Protein AF-A0A931WTY0-F1 (afdb_monomer)

Mean predicted aligned error: 13.58 Å

Secondary structure (DSSP, 8-state):
--HHHHHHHHHHHHHHHHHHTT-THHHHHHHHHHHHHHHHHHHHHHHHHTT-TT-SSHHHHHHHHHHHHHHHHHHHHHHHHHHHHHHTT----TTHHHHHHHHHHHHHHHHHHHHHHHHHHHS--TTHHHHHHH-HHHHHHHHTHHHHHHHS-HHHHHHHHHH-PPPPPEEEEEEEEEEEE-SS-EEEEEEEEEEE-SSS-EEEEEEEEEEEEEETTEEEEEEEEEEEEEEE-TTEEEEEEEEEEE--HHHHHHHHHHHTT-SEEEEEEEEEEEEEETTEEEEEEEEEEEEEEPP--

Sequence (297 aa):
MNWLDIFIIVVLALLALTGWRAGALRSIALIVGILVGIKLAGLWGGPLGRRLDFITDPNMAQLAAFTIIFLAVLIGASILGSMLRRLLHMTLLGWMDNAAGLVVGVASGVLGITALIVATGSFPIGGLDKAIKGSVLARSLADNVPFVLRLLPEEYRKVLVLIGEVKEPRLKVVGYSLAKSTRSQVVVMAELVIDNSNSMGGTLEMLEYRVYYLEGSTWRSLAPGGSSRIRIAAKGQTVVPLSIEVLEPFLVGDFYRALQGKAMATIKIDGRASFQFGGSKLDVPVMGEEQVSLPIT

Structure (mmCIF, N/CA/C/O backbone):
data_AF-A0A931WTY0-F1
#
_entry.id   AF-A0A931WTY0-F1
#
loop_
_atom_site.group_PDB
_atom_site.id
_atom_site.type_symbol
_atom_site.label_atom_id
_atom_site.label_alt_id
_atom_site.label_comp_id
_atom_site.label_asym_id
_atom_site.label_entity_id
_atom_site.label_seq_id
_atom_site.pdbx_PDB_ins_code
_atom_site.Cartn_x
_atom_site.Cartn_y
_atom_site.Cartn_z
_atom_site.occupancy
_atom_site.B_iso_or_equiv
_atom_site.auth_seq_id
_atom_site.auth_comp_id
_atom_site.auth_asym_id
_atom_site.auth_atom_id
_atom_site.pdbx_PDB_model_num
ATOM 1 N N . MET A 1 1 ? -4.397 -5.413 -22.705 1.00 50.50 1 MET A N 1
ATOM 2 C CA . MET A 1 1 ? -3.052 -4.937 -22.319 1.00 50.50 1 MET A CA 1
ATOM 3 C C . MET A 1 1 ? -2.963 -3.475 -22.690 1.00 50.50 1 MET A C 1
ATOM 5 O O . MET A 1 1 ? -3.302 -3.132 -23.816 1.00 50.50 1 MET A O 1
ATOM 9 N N . ASN A 1 2 ? -2.620 -2.624 -21.729 1.00 60.19 2 ASN A N 1
ATOM 10 C CA . ASN A 1 2 ? -2.478 -1.190 -21.943 1.00 60.19 2 ASN A CA 1
ATOM 11 C C . ASN A 1 2 ? -1.168 -0.905 -22.696 1.00 60.19 2 ASN A C 1
ATOM 13 O O . ASN A 1 2 ? -0.225 -1.692 -22.622 1.00 60.19 2 ASN A O 1
ATOM 17 N N . TRP A 1 3 ? -1.072 0.228 -23.387 1.00 56.44 3 TRP A N 1
ATOM 18 C CA . TRP A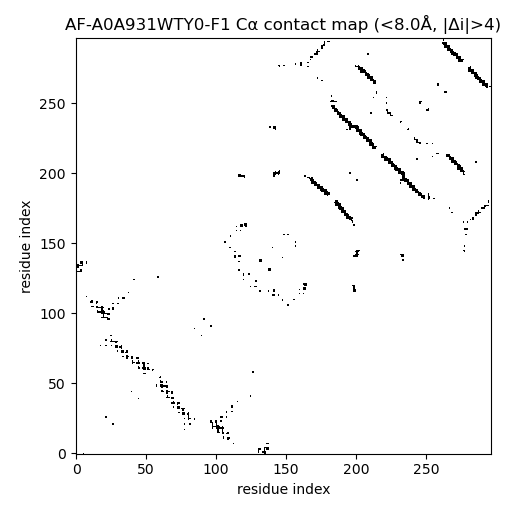 1 3 ? 0.142 0.624 -24.113 1.00 56.44 3 TRP A CA 1
ATOM 19 C C . TRP A 1 3 ? 1.373 0.704 -23.191 1.00 56.44 3 TRP A C 1
ATOM 21 O O . TRP A 1 3 ? 2.490 0.395 -23.606 1.00 56.44 3 TRP A O 1
ATOM 31 N N . LEU A 1 4 ? 1.157 1.035 -21.912 1.00 54.97 4 LEU A N 1
ATOM 32 C CA . LEU A 1 4 ? 2.191 1.054 -20.879 1.00 54.97 4 LEU A CA 1
ATOM 33 C C . LEU A 1 4 ? 2.723 -0.352 -20.555 1.00 54.97 4 LEU A C 1
ATOM 35 O O . LEU A 1 4 ? 3.905 -0.489 -20.256 1.00 54.97 4 LEU A O 1
ATOM 39 N N . ASP A 1 5 ? 1.901 -1.401 -20.681 1.00 55.91 5 ASP A N 1
ATOM 40 C CA . ASP A 1 5 ? 2.356 -2.784 -20.492 1.00 55.91 5 ASP A CA 1
ATOM 41 C C . ASP A 1 5 ? 3.365 -3.169 -21.590 1.00 55.91 5 ASP A C 1
ATOM 43 O O . ASP A 1 5 ? 4.406 -3.752 -21.297 1.00 55.91 5 ASP A O 1
ATOM 47 N N . ILE A 1 6 ? 3.097 -2.784 -22.846 1.00 60.28 6 ILE A N 1
ATOM 48 C CA . ILE A 1 6 ? 3.988 -3.040 -23.992 1.00 60.28 6 ILE A CA 1
ATOM 49 C C . ILE A 1 6 ? 5.307 -2.279 -23.821 1.00 60.28 6 ILE A C 1
ATOM 51 O O . ILE A 1 6 ? 6.376 -2.858 -24.001 1.00 60.28 6 ILE A O 1
ATOM 55 N N . PHE A 1 7 ? 5.248 -1.008 -23.412 1.00 62.38 7 PHE A N 1
ATOM 56 C CA . PHE A 1 7 ? 6.442 -0.212 -23.116 1.00 62.38 7 PHE A CA 1
ATOM 57 C C . PHE A 1 7 ? 7.296 -0.846 -22.007 1.00 62.38 7 PHE A C 1
ATOM 59 O O . PHE A 1 7 ? 8.499 -1.026 -22.192 1.00 62.38 7 PHE A O 1
ATOM 66 N N . ILE A 1 8 ? 6.677 -1.245 -20.886 1.00 64.25 8 ILE A N 1
ATOM 67 C CA . ILE A 1 8 ? 7.364 -1.916 -19.771 1.00 64.25 8 ILE A CA 1
ATOM 68 C C . ILE A 1 8 ? 8.048 -3.197 -20.257 1.00 64.25 8 ILE A C 1
ATOM 70 O O . ILE A 1 8 ? 9.224 -3.404 -19.964 1.00 64.25 8 ILE A O 1
ATOM 74 N N . ILE A 1 9 ? 7.353 -4.030 -21.037 1.00 66.00 9 ILE A N 1
ATOM 75 C CA . ILE A 1 9 ? 7.906 -5.284 -21.567 1.00 66.00 9 ILE A CA 1
ATOM 76 C C . ILE A 1 9 ? 9.095 -5.016 -22.496 1.00 66.00 9 ILE A C 1
ATOM 78 O O . ILE A 1 9 ? 10.130 -5.662 -22.347 1.00 66.00 9 ILE A O 1
ATOM 82 N N . VAL A 1 10 ? 8.986 -4.059 -23.424 1.00 64.19 10 VAL A N 1
ATOM 83 C CA . VAL A 1 10 ? 10.069 -3.724 -24.364 1.00 64.19 10 VAL A CA 1
ATOM 84 C C . VAL A 1 10 ? 11.294 -3.199 -23.617 1.00 64.19 10 VAL A C 1
ATOM 86 O O . VAL A 1 10 ? 12.409 -3.651 -23.874 1.00 64.19 10 VAL A O 1
ATOM 89 N N . VAL A 1 11 ? 11.104 -2.295 -22.654 1.00 64.56 11 VAL A N 1
ATOM 90 C CA . VAL A 1 11 ? 12.203 -1.757 -21.842 1.00 64.56 11 VAL A CA 1
ATOM 91 C C . VAL A 1 11 ? 12.856 -2.858 -21.006 1.00 64.56 11 VAL A C 1
ATOM 93 O O . VAL A 1 11 ? 14.081 -2.958 -21.000 1.00 64.56 11 VAL A O 1
ATOM 96 N N . LEU A 1 12 ? 12.071 -3.722 -20.351 1.00 66.62 12 LEU A N 1
ATOM 97 C CA . LEU A 1 12 ? 12.601 -4.853 -19.584 1.00 66.62 12 LEU A CA 1
ATOM 98 C C . LEU A 1 12 ? 13.354 -5.846 -20.470 1.00 66.62 12 LEU A C 1
ATOM 100 O O . LEU A 1 12 ? 14.440 -6.276 -20.095 1.00 66.62 12 LEU A O 1
ATOM 104 N N . ALA A 1 13 ? 12.824 -6.181 -21.648 1.00 64.19 13 ALA A N 1
ATOM 105 C CA . ALA A 1 13 ? 13.480 -7.080 -22.592 1.00 64.19 13 ALA A CA 1
ATOM 106 C C . ALA A 1 13 ? 14.815 -6.496 -23.078 1.00 64.19 13 ALA A C 1
ATOM 108 O O . ALA A 1 13 ? 15.833 -7.186 -23.078 1.00 64.19 13 ALA A O 1
ATOM 109 N N . LEU A 1 14 ? 14.853 -5.208 -23.427 1.00 62.34 14 LEU A N 1
ATOM 110 C CA . LEU A 1 14 ? 16.082 -4.533 -23.847 1.00 62.34 14 LEU A CA 1
ATOM 111 C C . LEU A 1 14 ? 17.100 -4.421 -22.704 1.00 62.34 14 LEU A C 1
ATOM 113 O O . LEU A 1 14 ? 18.296 -4.628 -22.920 1.00 62.34 14 LEU A O 1
ATOM 117 N N . LEU A 1 15 ? 16.653 -4.146 -21.478 1.00 62.31 15 LEU A N 1
ATOM 118 C CA . LEU A 1 15 ? 17.522 -4.099 -20.299 1.00 62.31 15 LEU A CA 1
ATOM 119 C C . LEU A 1 15 ? 18.040 -5.485 -19.897 1.00 62.31 15 LEU A C 1
ATOM 121 O O . LEU A 1 15 ? 19.207 -5.613 -19.536 1.00 62.31 15 LEU A O 1
ATOM 125 N N . ALA A 1 16 ? 17.241 -6.537 -20.067 1.00 62.69 16 ALA A N 1
ATOM 126 C CA . ALA A 1 16 ? 17.684 -7.920 -19.916 1.00 62.69 16 ALA A CA 1
ATOM 127 C C . ALA A 1 16 ? 18.748 -8.293 -20.965 1.00 62.69 16 ALA A C 1
ATOM 129 O O . ALA A 1 16 ? 19.789 -8.854 -20.623 1.00 62.69 16 ALA A O 1
ATOM 130 N N . LEU A 1 17 ? 18.530 -7.930 -22.236 1.00 59.97 17 LEU A N 1
ATOM 131 C CA . LEU A 1 17 ? 19.453 -8.209 -23.346 1.00 59.97 17 LEU A CA 1
ATOM 132 C C . LEU A 1 17 ? 20.766 -7.421 -23.249 1.00 59.97 17 LEU A C 1
ATOM 134 O O . LEU A 1 17 ? 21.827 -7.919 -23.634 1.00 59.97 17 LEU A O 1
ATOM 138 N N . THR A 1 18 ? 20.707 -6.179 -22.766 1.00 56.72 18 THR A N 1
ATOM 139 C CA . THR A 1 18 ? 21.898 -5.347 -22.545 1.00 56.72 18 THR A CA 1
ATOM 140 C C . THR A 1 18 ? 22.639 -5.764 -21.280 1.00 56.72 18 THR A C 1
ATOM 142 O O . THR A 1 18 ? 23.865 -5.842 -2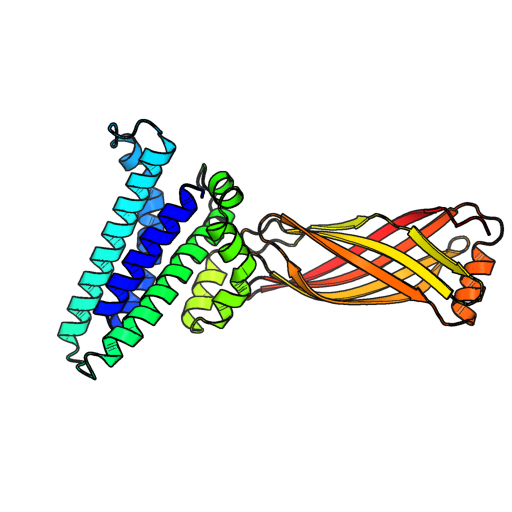1.317 1.00 56.72 18 THR A O 1
ATOM 145 N N . GLY A 1 19 ? 21.914 -6.120 -20.215 1.00 54.59 19 GLY A N 1
ATOM 146 C CA . GLY A 1 19 ? 22.454 -6.712 -18.995 1.00 54.59 19 GLY A CA 1
ATOM 147 C C . GLY A 1 19 ? 23.226 -7.997 -19.264 1.00 54.59 19 GLY A C 1
ATOM 148 O O . GLY A 1 19 ? 24.376 -8.103 -18.841 1.00 54.59 19 GLY A O 1
ATOM 149 N N . TRP A 1 20 ? 22.656 -8.916 -20.058 1.00 51.28 20 TRP A N 1
ATOM 150 C CA . TRP A 1 20 ? 23.305 -10.175 -20.460 1.00 51.28 20 TRP A CA 1
ATOM 151 C C . TRP A 1 20 ? 24.732 -9.951 -20.978 1.00 51.28 20 TRP A C 1
ATOM 153 O O . TRP A 1 20 ? 25.617 -10.756 -20.725 1.00 51.28 20 TRP A O 1
ATOM 163 N N . ARG A 1 21 ? 24.991 -8.855 -21.702 1.00 51.31 21 ARG A N 1
ATOM 164 C CA . ARG A 1 21 ? 26.292 -8.584 -22.343 1.00 51.31 21 ARG A CA 1
ATOM 165 C C . ARG A 1 21 ? 27.244 -7.705 -21.512 1.00 51.31 21 ARG A C 1
ATOM 167 O O . ARG A 1 21 ? 28.307 -7.338 -22.012 1.00 51.31 21 ARG A O 1
ATOM 174 N N . ALA A 1 22 ? 26.863 -7.273 -20.307 1.00 54.34 22 ALA A N 1
ATOM 175 C CA . ALA A 1 22 ? 27.432 -6.075 -19.680 1.00 54.34 22 ALA A CA 1
ATOM 176 C C . ALA A 1 22 ? 28.392 -6.307 -18.491 1.00 54.34 22 ALA A C 1
ATOM 178 O O . ALA A 1 22 ? 29.405 -5.603 -18.410 1.00 54.34 22 ALA A O 1
ATOM 179 N N . GLY A 1 23 ? 28.135 -7.283 -17.616 1.00 56.19 23 GLY A N 1
ATOM 180 C CA . GLY A 1 23 ? 28.903 -7.519 -16.379 1.00 56.19 23 GLY A CA 1
ATOM 181 C C . GLY A 1 23 ? 28.738 -6.433 -15.293 1.00 56.19 23 GLY A C 1
ATOM 182 O O . GLY A 1 23 ? 28.211 -5.346 -15.542 1.00 56.19 23 GLY A O 1
ATOM 183 N N . ALA A 1 24 ? 29.202 -6.716 -14.067 1.00 50.22 24 ALA A N 1
ATOM 184 C CA . ALA A 1 24 ? 28.876 -5.958 -12.843 1.00 50.22 24 ALA A CA 1
ATOM 185 C C . ALA A 1 24 ? 29.306 -4.472 -12.829 1.00 50.22 24 ALA A C 1
ATOM 187 O O . ALA A 1 24 ? 28.603 -3.631 -12.269 1.00 50.22 24 ALA A O 1
ATOM 188 N N . LEU A 1 25 ? 30.414 -4.106 -13.480 1.00 54.50 25 LEU A N 1
ATOM 189 C CA . LEU A 1 25 ? 30.929 -2.726 -13.478 1.00 54.50 25 LEU A CA 1
ATOM 190 C C . LEU A 1 25 ? 30.062 -1.750 -14.294 1.00 54.50 25 LEU A C 1
ATOM 192 O O . LEU A 1 25 ? 30.023 -0.548 -14.036 1.00 54.50 25 LEU A O 1
ATOM 196 N N . ARG A 1 26 ? 29.320 -2.279 -15.269 1.00 59.81 26 ARG A N 1
ATOM 197 C CA . ARG A 1 26 ? 28.409 -1.513 -16.128 1.00 59.81 26 ARG A CA 1
ATOM 198 C C . ARG A 1 26 ? 27.096 -1.174 -15.420 1.00 59.81 26 ARG A C 1
ATOM 200 O O . ARG A 1 26 ? 26.418 -0.242 -15.836 1.00 59.81 26 ARG A O 1
ATOM 207 N N . SER A 1 27 ? 26.782 -1.852 -14.317 1.00 54.06 27 SER A N 1
ATOM 208 C CA . SER A 1 27 ? 25.591 -1.606 -13.489 1.00 54.06 27 SER A CA 1
ATOM 209 C C . SER A 1 27 ? 25.559 -0.182 -12.942 1.00 54.06 27 SER A C 1
ATOM 211 O O . SER A 1 27 ? 24.529 0.474 -13.017 1.00 54.06 27 SER A O 1
ATOM 213 N N . ILE A 1 28 ? 26.699 0.346 -12.483 1.00 59.09 28 ILE A N 1
ATOM 214 C CA . ILE A 1 28 ? 26.788 1.722 -11.965 1.00 59.09 28 ILE A CA 1
ATOM 215 C C . ILE A 1 28 ? 26.517 2.734 -13.084 1.00 59.09 28 ILE A C 1
ATOM 217 O O . ILE A 1 28 ? 25.727 3.662 -12.913 1.00 59.09 28 ILE A O 1
ATOM 221 N N . ALA A 1 29 ? 27.111 2.519 -14.262 1.00 64.56 29 ALA A N 1
ATOM 222 C CA . ALA A 1 29 ? 26.856 3.353 -15.432 1.00 64.56 29 ALA A CA 1
ATOM 223 C C . ALA A 1 29 ? 25.385 3.279 -15.873 1.00 64.56 29 ALA A C 1
ATOM 225 O O . ALA A 1 29 ? 24.816 4.298 -16.251 1.00 64.56 29 ALA A O 1
ATOM 226 N N . LEU A 1 30 ? 24.743 2.110 -15.771 1.00 63.75 30 LEU A N 1
ATOM 227 C CA . LEU A 1 30 ? 23.320 1.941 -16.062 1.00 63.75 30 LEU A CA 1
ATOM 228 C C . LEU A 1 30 ? 22.423 2.660 -15.047 1.00 63.75 30 LEU A C 1
ATOM 230 O O . LEU A 1 30 ? 21.467 3.289 -15.475 1.00 63.75 30 LEU A O 1
ATOM 234 N N . ILE A 1 31 ? 22.734 2.655 -13.746 1.00 60.75 31 ILE A N 1
ATOM 235 C CA . ILE A 1 31 ? 21.987 3.440 -12.739 1.00 60.75 31 ILE A CA 1
ATOM 236 C C . ILE A 1 31 ? 22.036 4.927 -13.079 1.00 60.75 31 ILE A C 1
ATOM 238 O O . ILE A 1 31 ? 21.003 5.595 -13.138 1.00 60.75 31 ILE A O 1
ATOM 242 N N . VAL A 1 32 ? 23.241 5.442 -13.334 1.00 64.06 32 VAL A N 1
ATOM 243 C CA . VAL A 1 32 ? 23.435 6.845 -13.714 1.00 64.06 32 VAL A CA 1
ATOM 244 C C . VAL A 1 32 ? 22.717 7.132 -15.034 1.00 64.06 32 VAL A C 1
ATOM 246 O O . VAL A 1 32 ? 22.023 8.138 -15.148 1.00 64.06 32 VAL A O 1
ATOM 249 N N . GLY A 1 33 ? 22.802 6.217 -16.001 1.00 69.50 33 GLY A N 1
ATOM 250 C CA . GLY A 1 33 ? 22.098 6.293 -17.278 1.00 69.50 33 GLY A CA 1
ATOM 251 C C . GLY A 1 33 ? 20.577 6.290 -17.138 1.00 69.50 33 GLY A C 1
ATOM 252 O O . GLY A 1 33 ? 19.911 7.021 -17.859 1.00 69.50 33 GLY A O 1
ATOM 253 N N . ILE A 1 34 ? 20.017 5.539 -16.188 1.00 62.19 34 ILE A N 1
ATOM 254 C CA . ILE A 1 34 ? 18.583 5.546 -15.876 1.00 62.19 34 ILE A CA 1
ATOM 255 C C . ILE A 1 34 ? 18.182 6.915 -15.318 1.00 62.19 34 ILE A C 1
ATOM 257 O O . ILE A 1 34 ? 17.246 7.526 -15.827 1.00 62.19 34 ILE A O 1
ATOM 261 N N . LEU A 1 35 ? 18.903 7.434 -14.319 1.00 61.16 35 LEU A N 1
ATOM 262 C CA . LEU A 1 35 ? 18.595 8.731 -13.701 1.00 61.16 35 LEU A CA 1
ATOM 263 C C . LEU A 1 35 ? 18.704 9.889 -14.702 1.00 61.16 35 LEU A C 1
ATOM 265 O O . LEU A 1 35 ? 17.792 10.709 -14.830 1.00 61.16 35 LEU A O 1
ATOM 269 N N . VAL A 1 36 ? 19.810 9.934 -15.447 1.00 68.75 36 VAL A N 1
ATOM 270 C CA . VAL A 1 36 ? 20.065 10.947 -16.478 1.00 68.75 36 VAL A CA 1
ATOM 271 C C . VAL A 1 36 ? 19.097 10.781 -17.650 1.00 68.75 36 VAL A C 1
ATOM 273 O O . VAL A 1 36 ? 18.582 11.773 -18.162 1.00 68.75 36 VAL A O 1
ATOM 276 N N . GLY A 1 37 ? 18.795 9.542 -18.036 1.00 67.62 37 GLY A N 1
ATOM 277 C CA . GLY A 1 37 ? 17.873 9.205 -19.114 1.00 67.62 37 GLY A CA 1
ATOM 278 C C . GLY A 1 37 ? 16.452 9.648 -18.815 1.00 67.62 37 GLY A C 1
ATOM 279 O O . GLY A 1 37 ? 15.837 10.273 -19.671 1.00 67.62 37 GLY A O 1
ATOM 280 N N . ILE A 1 38 ? 15.947 9.404 -17.602 1.00 56.22 38 ILE A N 1
ATOM 281 C CA . ILE A 1 38 ? 14.621 9.877 -17.174 1.00 56.22 38 ILE A CA 1
ATOM 282 C C . ILE A 1 38 ? 14.571 11.407 -17.208 1.00 56.22 38 ILE A C 1
ATOM 284 O O . ILE A 1 38 ? 13.622 11.976 -17.746 1.00 56.22 38 ILE A O 1
ATOM 288 N N . LYS A 1 39 ? 15.605 12.083 -16.689 1.00 63.47 39 LYS A N 1
ATOM 289 C CA . LYS A 1 39 ? 15.676 13.551 -16.691 1.00 63.47 39 LYS A CA 1
ATOM 290 C C . LYS A 1 39 ? 15.676 14.115 -18.116 1.00 63.47 39 LYS A C 1
ATOM 292 O O . LYS A 1 39 ? 14.892 15.009 -18.419 1.00 63.47 39 LYS A O 1
ATOM 297 N N . LEU A 1 40 ? 16.525 13.589 -18.998 1.00 65.75 40 LEU A N 1
ATOM 298 C CA . LEU A 1 40 ? 16.623 14.042 -20.389 1.00 65.75 40 LEU A CA 1
ATOM 299 C C . LEU A 1 40 ? 15.365 13.709 -21.194 1.00 65.75 40 LEU A C 1
ATOM 301 O O . LEU A 1 40 ? 14.859 14.569 -21.908 1.00 65.75 40 LEU A O 1
ATOM 305 N N . ALA A 1 41 ? 14.822 12.500 -21.053 1.00 63.28 41 ALA A N 1
ATOM 306 C CA . ALA A 1 41 ? 13.599 12.091 -21.734 1.00 63.28 41 ALA A CA 1
ATOM 307 C C . ALA A 1 41 ? 12.384 12.895 -21.250 1.00 63.28 41 ALA A C 1
ATOM 309 O O . ALA A 1 41 ? 11.545 13.277 -22.062 1.00 63.28 41 ALA A O 1
ATOM 310 N N . GLY A 1 42 ? 12.314 13.233 -19.959 1.00 50.22 42 GLY A N 1
ATOM 311 C CA . GLY A 1 42 ? 11.282 14.116 -19.413 1.00 50.22 42 GLY A CA 1
ATOM 312 C C . GLY A 1 42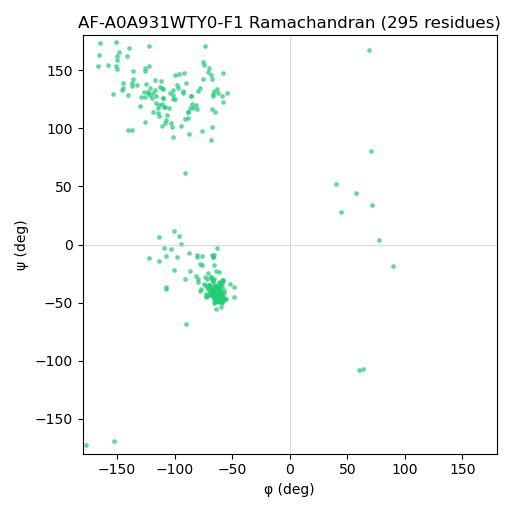 ? 11.376 15.546 -19.952 1.00 50.22 42 GLY A C 1
ATOM 313 O O . GLY A 1 42 ? 10.357 16.140 -20.297 1.00 50.22 42 GLY A O 1
ATOM 314 N N . LEU A 1 43 ? 12.593 16.082 -20.089 1.00 63.28 43 LEU A N 1
ATOM 315 C CA . LEU A 1 43 ? 12.812 17.431 -20.618 1.00 63.28 43 LEU A CA 1
ATOM 316 C C . LEU A 1 43 ? 12.559 17.512 -22.131 1.00 63.28 43 LEU A C 1
ATOM 318 O O . LEU A 1 43 ? 11.992 18.491 -22.615 1.00 63.28 43 LEU A O 1
ATOM 322 N N . TRP A 1 44 ? 13.022 16.520 -22.895 1.00 68.12 44 TRP A N 1
ATOM 323 C CA . TRP A 1 44 ? 13.091 16.598 -24.360 1.00 68.12 44 TRP A CA 1
ATOM 324 C C . TRP A 1 44 ? 12.040 15.736 -25.071 1.00 68.12 44 TRP A C 1
ATOM 326 O O . TRP A 1 44 ? 11.822 15.916 -26.267 1.00 68.12 44 TRP A O 1
ATOM 336 N N . GLY A 1 45 ? 11.319 14.867 -24.356 1.00 61.81 45 GLY A N 1
ATOM 337 C CA . GLY A 1 45 ? 10.275 14.005 -24.922 1.00 61.81 45 GLY A CA 1
ATOM 338 C C . GLY A 1 45 ? 9.088 14.778 -25.496 1.00 61.81 45 GLY A C 1
ATOM 339 O O . GLY A 1 45 ? 8.597 14.440 -26.566 1.00 61.81 45 GLY A O 1
ATOM 340 N N . GLY A 1 46 ? 8.667 15.869 -24.847 1.00 64.94 46 GLY A N 1
ATOM 341 C CA . GLY A 1 46 ? 7.618 16.752 -25.375 1.00 64.94 46 GLY A CA 1
ATOM 342 C C . GLY A 1 46 ? 8.021 17.455 -26.683 1.00 64.94 46 GLY A C 1
ATOM 343 O O . GLY A 1 46 ? 7.321 17.319 -27.687 1.00 64.94 46 GLY A O 1
ATOM 344 N N . PRO A 1 47 ? 9.151 18.191 -26.713 1.00 73.56 47 PRO A N 1
ATOM 345 C CA . PRO A 1 47 ? 9.662 18.825 -27.929 1.00 73.56 47 PRO A CA 1
ATOM 346 C C . PRO A 1 47 ? 9.924 17.861 -29.086 1.00 73.56 47 PRO A C 1
ATOM 348 O O . PRO A 1 47 ? 9.654 18.209 -30.233 1.00 73.56 47 PRO A O 1
ATOM 351 N N . LEU A 1 48 ? 10.445 16.669 -28.792 1.00 73.31 48 LEU A N 1
ATOM 352 C CA . LEU A 1 48 ? 10.792 15.679 -29.805 1.00 73.31 48 LEU A CA 1
ATOM 353 C C . LEU A 1 48 ? 9.548 14.916 -30.286 1.00 73.31 48 LEU A C 1
ATOM 355 O O . LEU A 1 48 ? 9.444 14.646 -31.474 1.00 73.31 48 LEU A O 1
ATOM 359 N N . GLY A 1 49 ? 8.553 14.692 -29.419 1.00 70.25 49 GLY A N 1
ATOM 360 C CA . GLY A 1 49 ? 7.268 14.084 -29.780 1.00 70.25 49 GLY A CA 1
ATOM 361 C C . GLY A 1 49 ? 6.451 14.936 -30.742 1.00 70.25 49 GLY A C 1
ATOM 362 O O . GLY A 1 49 ? 5.879 14.409 -31.685 1.00 70.25 49 GLY A O 1
ATOM 363 N N . ARG A 1 50 ? 6.494 16.264 -30.585 1.00 77.31 50 ARG A N 1
ATOM 364 C CA . ARG A 1 50 ? 5.884 17.215 -31.533 1.00 77.31 50 ARG A CA 1
ATOM 365 C C . ARG A 1 50 ? 6.529 17.237 -32.921 1.00 77.31 50 ARG A C 1
ATOM 367 O O . ARG A 1 50 ? 6.031 17.942 -33.781 1.00 77.31 50 ARG A O 1
ATOM 374 N N . ARG A 1 51 ? 7.667 16.563 -33.109 1.00 79.06 51 ARG A N 1
ATOM 375 C CA . ARG A 1 51 ? 8.329 16.403 -34.413 1.00 79.06 51 ARG A CA 1
ATOM 376 C C . ARG A 1 51 ? 8.109 15.009 -35.005 1.00 79.06 51 ARG A C 1
ATOM 378 O O . ARG A 1 51 ? 8.583 14.740 -36.104 1.00 79.06 51 ARG A O 1
ATOM 385 N N . LEU A 1 52 ? 7.448 14.104 -34.276 1.00 75.75 52 LEU A N 1
ATOM 386 C CA . LEU A 1 52 ? 7.101 12.766 -34.755 1.00 75.75 52 LEU A CA 1
ATOM 387 C C . LEU A 1 52 ? 5.713 12.799 -35.407 1.00 75.75 52 LEU A C 1
ATOM 389 O O . LEU A 1 52 ? 4.795 12.108 -34.976 1.00 75.75 52 LEU A O 1
ATOM 393 N N . ASP A 1 53 ? 5.580 13.593 -36.471 1.00 76.06 53 ASP A N 1
ATOM 394 C CA . ASP A 1 53 ? 4.304 13.848 -37.165 1.00 76.06 53 ASP A CA 1
ATOM 395 C C . ASP A 1 53 ? 3.735 12.602 -37.870 1.00 76.06 53 ASP A C 1
ATOM 397 O O . ASP A 1 53 ? 2.586 12.577 -38.304 1.00 76.06 53 ASP A O 1
ATOM 401 N N . PHE A 1 54 ? 4.533 11.536 -37.960 1.00 74.44 54 PHE A N 1
ATOM 402 C CA . PHE A 1 54 ? 4.119 10.230 -38.468 1.00 74.44 54 PHE A CA 1
ATOM 403 C C . PHE A 1 54 ? 3.275 9.424 -37.465 1.00 74.44 54 PHE A C 1
ATOM 405 O O . PHE A 1 54 ? 2.726 8.387 -37.835 1.00 74.44 54 PHE A O 1
ATOM 412 N N . ILE A 1 55 ? 3.168 9.868 -36.206 1.00 71.75 55 ILE A N 1
ATOM 413 C CA . ILE A 1 55 ? 2.313 9.252 -35.186 1.00 71.75 55 ILE A CA 1
ATOM 414 C C . ILE A 1 55 ? 1.100 10.153 -34.955 1.00 71.75 55 ILE A C 1
ATOM 416 O O . ILE A 1 55 ? 1.212 11.236 -34.391 1.00 71.75 55 ILE A O 1
ATOM 420 N N . THR A 1 56 ? -0.076 9.680 -35.368 1.00 73.75 56 THR A N 1
ATOM 421 C CA . THR A 1 56 ? -1.326 10.460 -35.341 1.00 73.75 56 THR A CA 1
ATOM 422 C C . THR A 1 56 ? -1.832 10.752 -33.926 1.00 73.75 56 THR A C 1
ATOM 424 O O . THR A 1 56 ? -2.503 11.757 -33.719 1.00 73.75 56 THR A O 1
ATOM 427 N N . ASP A 1 57 ? -1.521 9.894 -32.949 1.00 67.06 57 ASP A N 1
ATOM 428 C CA . ASP A 1 57 ? -1.866 10.122 -31.543 1.00 67.06 57 ASP A CA 1
ATOM 429 C C . ASP A 1 57 ? -0.748 10.930 -30.848 1.00 67.06 57 ASP A C 1
ATOM 431 O O . ASP A 1 57 ? 0.355 10.403 -30.657 1.00 67.06 57 ASP A O 1
ATOM 435 N N . PRO A 1 58 ? -1.010 12.179 -30.412 1.00 62.06 58 PRO A N 1
ATOM 436 C CA . PRO A 1 58 ? -0.014 13.029 -29.757 1.00 62.06 58 PRO A CA 1
ATOM 437 C C . PRO A 1 58 ? 0.592 12.408 -28.493 1.00 62.06 58 PRO A C 1
ATOM 439 O O . PRO A 1 58 ? 1.767 12.635 -28.193 1.00 62.06 58 PRO A O 1
ATOM 442 N N . ASN A 1 59 ? -0.176 11.593 -27.762 1.00 53.88 59 ASN A N 1
ATOM 443 C CA . ASN A 1 59 ? 0.326 10.897 -26.580 1.00 53.88 59 ASN A CA 1
ATOM 444 C C . ASN A 1 59 ? 1.299 9.781 -26.977 1.00 53.88 59 ASN A C 1
ATOM 446 O O . ASN A 1 59 ? 2.328 9.600 -26.324 1.00 53.88 59 ASN A O 1
ATOM 450 N N . MET A 1 60 ? 1.018 9.064 -28.071 1.00 55.28 60 MET A N 1
ATOM 451 C CA . MET A 1 60 ? 1.942 8.063 -28.612 1.00 55.28 60 MET A CA 1
ATOM 452 C C . MET A 1 60 ? 3.190 8.701 -29.224 1.00 55.28 60 MET A C 1
ATOM 454 O O . MET A 1 60 ? 4.277 8.144 -29.090 1.00 55.28 60 MET A O 1
ATOM 458 N N . ALA A 1 61 ? 3.068 9.878 -29.839 1.00 65.06 61 ALA A N 1
ATOM 459 C CA . ALA A 1 61 ? 4.202 10.624 -30.374 1.00 65.06 61 ALA A CA 1
ATOM 460 C C . ALA A 1 61 ? 5.146 11.075 -29.247 1.00 65.06 61 ALA A C 1
ATOM 462 O O . ALA A 1 61 ? 6.354 10.836 -29.287 1.00 65.06 61 ALA A O 1
ATOM 463 N N . GLN A 1 62 ? 4.597 11.649 -28.174 1.00 58.03 62 GLN A N 1
ATOM 464 C CA . GLN A 1 62 ? 5.373 12.027 -26.994 1.00 58.03 62 GLN A CA 1
ATOM 465 C C . GLN A 1 62 ? 6.014 10.816 -26.301 1.00 58.03 62 GLN A C 1
ATOM 467 O O . GLN A 1 62 ? 7.160 10.895 -25.853 1.00 58.03 62 GLN A O 1
ATOM 472 N N . LEU A 1 63 ? 5.317 9.678 -26.263 1.00 56.91 63 LEU A N 1
ATOM 473 C CA . LEU A 1 63 ? 5.856 8.425 -25.742 1.00 56.91 63 LEU A CA 1
ATOM 474 C C . LEU A 1 63 ? 7.004 7.885 -26.597 1.00 56.91 63 LEU A C 1
ATOM 476 O O . LEU A 1 63 ? 8.037 7.495 -26.052 1.00 56.91 63 LEU A O 1
ATOM 480 N N . ALA A 1 64 ? 6.842 7.848 -27.918 1.00 59.59 64 ALA A N 1
ATOM 481 C CA . ALA A 1 64 ? 7.879 7.386 -28.829 1.00 59.59 64 ALA A CA 1
ATOM 482 C C . ALA A 1 64 ? 9.139 8.240 -28.665 1.00 59.59 64 ALA A C 1
ATOM 484 O O . ALA A 1 64 ? 10.232 7.706 -28.502 1.00 59.59 64 ALA A O 1
ATOM 485 N N . ALA A 1 65 ? 8.980 9.559 -28.573 1.00 67.62 65 ALA A N 1
ATOM 486 C CA . ALA A 1 65 ? 10.074 10.482 -28.317 1.00 67.62 65 ALA A CA 1
ATOM 487 C C . ALA A 1 65 ? 10.754 10.264 -26.959 1.00 67.62 65 ALA A C 1
ATOM 489 O O . ALA A 1 65 ? 11.982 10.174 -26.897 1.00 67.62 65 ALA A O 1
ATOM 490 N N . PHE A 1 66 ? 9.975 10.131 -25.881 1.00 63.62 66 PHE A N 1
ATOM 491 C CA . PHE A 1 66 ? 10.501 9.801 -24.556 1.00 63.62 66 PHE A CA 1
ATOM 492 C C . PHE A 1 66 ? 11.299 8.490 -24.593 1.00 63.62 66 PHE A C 1
ATOM 494 O O . PHE A 1 66 ? 12.420 8.428 -24.093 1.00 63.62 66 PHE A O 1
ATOM 501 N N . THR A 1 67 ? 10.752 7.462 -25.245 1.00 59.50 67 THR A N 1
ATOM 502 C CA . THR A 1 67 ? 11.369 6.137 -25.386 1.00 59.50 67 THR A CA 1
ATOM 503 C C . THR A 1 67 ? 12.676 6.212 -26.164 1.00 59.50 67 THR A C 1
ATOM 505 O O . THR A 1 67 ? 13.679 5.659 -25.724 1.00 59.50 67 THR A O 1
ATOM 508 N N . ILE A 1 68 ? 12.691 6.932 -27.287 1.00 70.62 68 ILE A N 1
ATOM 509 C CA . ILE A 1 68 ? 13.881 7.126 -28.121 1.00 70.62 68 ILE A CA 1
ATOM 510 C C . ILE A 1 68 ? 14.988 7.809 -27.316 1.00 70.62 68 ILE A C 1
ATOM 512 O O . ILE A 1 68 ? 16.119 7.328 -27.309 1.00 70.62 68 ILE A O 1
ATOM 516 N N . ILE A 1 69 ? 14.671 8.892 -26.599 1.00 70.88 69 ILE A N 1
ATOM 517 C CA . ILE A 1 69 ? 15.657 9.627 -25.794 1.00 70.88 69 ILE A CA 1
ATOM 518 C C . ILE A 1 69 ? 16.167 8.759 -24.641 1.00 70.88 69 ILE A C 1
ATOM 520 O O . ILE A 1 69 ? 17.375 8.667 -24.425 1.00 70.88 69 ILE A O 1
ATOM 524 N N . PHE A 1 70 ? 15.268 8.088 -23.922 1.00 65.00 70 PHE A N 1
ATOM 525 C CA . PHE A 1 70 ? 15.635 7.215 -22.813 1.00 65.00 70 PHE A CA 1
ATOM 526 C C . PHE A 1 70 ? 16.543 6.067 -23.276 1.00 65.00 70 PHE A C 1
ATOM 528 O O . PHE A 1 70 ? 17.592 5.827 -22.678 1.00 65.00 70 PHE A O 1
ATOM 535 N N . LEU A 1 71 ? 16.198 5.408 -24.387 1.00 65.06 71 LEU A N 1
ATOM 536 C CA . LEU A 1 71 ? 17.020 4.357 -24.986 1.00 65.06 71 LEU A CA 1
ATOM 537 C C . LEU A 1 71 ? 18.365 4.889 -25.476 1.00 65.06 71 LEU A C 1
ATOM 539 O O . LEU A 1 71 ? 19.381 4.241 -25.242 1.00 65.06 71 LEU A O 1
ATOM 543 N N . ALA A 1 72 ? 18.405 6.065 -26.103 1.00 73.19 72 ALA A N 1
ATOM 544 C CA . ALA A 1 72 ? 19.653 6.675 -26.552 1.00 73.19 72 ALA A CA 1
ATOM 545 C C . ALA A 1 72 ? 20.612 6.923 -25.378 1.00 73.19 72 ALA A C 1
ATOM 547 O O . ALA A 1 72 ? 21.795 6.584 -25.457 1.00 73.19 72 ALA A O 1
ATOM 548 N N . VAL A 1 73 ? 20.097 7.441 -24.258 1.00 75.75 73 VAL A N 1
ATOM 549 C CA . VAL A 1 73 ? 20.897 7.672 -23.049 1.00 75.75 73 VAL A CA 1
ATOM 550 C C . VAL A 1 73 ? 21.351 6.356 -22.425 1.00 75.75 73 VAL A C 1
ATOM 552 O O . VAL A 1 73 ? 22.520 6.232 -22.061 1.00 75.75 73 VAL A O 1
ATOM 555 N N . LEU A 1 74 ? 20.474 5.351 -22.348 1.00 66.25 74 LEU A N 1
ATOM 556 C CA . LEU A 1 74 ? 20.845 4.032 -21.840 1.00 66.25 74 LEU A CA 1
ATOM 557 C C . LEU A 1 74 ? 21.927 3.380 -22.693 1.00 66.25 74 LEU A C 1
ATOM 559 O O . LEU A 1 74 ? 22.908 2.894 -22.141 1.00 66.25 74 LEU A O 1
ATOM 563 N N . ILE A 1 75 ? 21.794 3.398 -24.020 1.00 68.31 75 ILE A N 1
ATOM 564 C CA . ILE A 1 75 ? 22.803 2.870 -24.942 1.00 68.31 75 ILE A CA 1
ATOM 565 C C . ILE A 1 75 ? 24.129 3.609 -24.739 1.00 68.31 75 ILE A C 1
ATOM 567 O O . ILE A 1 75 ? 25.160 2.954 -24.588 1.00 68.31 75 ILE A O 1
ATOM 571 N N . GLY A 1 76 ? 24.109 4.942 -24.642 1.00 71.81 76 GLY A N 1
ATOM 572 C CA . GLY A 1 76 ? 25.300 5.752 -24.374 1.00 71.81 76 GLY A CA 1
ATOM 573 C C . GLY A 1 76 ? 25.981 5.397 -23.050 1.00 71.81 76 GLY A C 1
ATOM 574 O O . GLY A 1 76 ? 27.177 5.111 -23.022 1.00 71.81 76 GLY A O 1
ATOM 575 N N . ALA A 1 77 ? 25.219 5.321 -21.960 1.00 69.81 77 ALA A N 1
ATOM 576 C CA . ALA A 1 77 ? 25.720 4.917 -20.647 1.00 69.81 77 ALA A CA 1
ATOM 577 C C . ALA A 1 77 ? 26.299 3.493 -20.663 1.00 69.81 77 ALA A C 1
ATOM 579 O O . ALA A 1 77 ? 27.331 3.205 -20.056 1.00 69.81 77 ALA A O 1
ATOM 580 N N . SER A 1 78 ? 25.662 2.604 -21.419 1.00 64.62 78 SER A N 1
ATOM 581 C CA . SER A 1 78 ? 26.090 1.228 -21.620 1.00 64.62 78 SER A CA 1
ATOM 582 C C . SER A 1 78 ? 27.425 1.170 -22.387 1.00 64.62 78 SER A C 1
ATOM 584 O O . SER A 1 78 ? 28.340 0.452 -21.982 1.00 64.62 78 SER A O 1
ATOM 586 N N . ILE A 1 79 ? 27.580 1.962 -23.452 1.00 69.00 79 ILE A N 1
ATOM 587 C CA . ILE A 1 79 ? 28.839 2.088 -24.203 1.00 69.00 79 ILE A CA 1
ATOM 588 C C . ILE A 1 79 ? 29.944 2.633 -23.292 1.00 69.00 79 ILE A C 1
ATOM 590 O O . ILE A 1 79 ? 31.005 2.016 -23.206 1.00 69.00 79 ILE A O 1
ATOM 594 N N . LEU A 1 80 ? 29.682 3.704 -22.541 1.00 68.38 80 LEU A N 1
ATOM 595 C CA . LEU A 1 80 ? 30.641 4.280 -21.591 1.00 68.38 80 LEU A CA 1
ATOM 596 C C . LEU A 1 80 ? 31.078 3.266 -20.527 1.00 68.38 80 LEU A C 1
ATOM 598 O O . LEU A 1 80 ? 32.273 3.098 -20.287 1.00 68.38 80 LEU A O 1
ATOM 602 N N . GLY A 1 81 ? 30.131 2.518 -19.953 1.00 67.25 81 GLY A N 1
ATOM 603 C CA . GLY A 1 81 ? 30.433 1.443 -19.009 1.00 67.25 81 GLY A CA 1
ATOM 604 C C . GLY A 1 81 ? 31.294 0.339 -19.628 1.00 67.25 81 GLY A C 1
ATOM 605 O O . GLY A 1 81 ? 32.177 -0.206 -18.969 1.00 67.25 81 GLY A O 1
ATOM 606 N N . SER A 1 82 ? 31.097 0.035 -20.915 1.00 64.69 82 SER A N 1
ATOM 607 C CA . SER A 1 82 ? 31.925 -0.941 -21.633 1.00 64.69 82 SER A CA 1
ATOM 608 C C . SER A 1 82 ? 33.344 -0.437 -21.921 1.00 64.69 82 SER A C 1
ATOM 610 O O . SER A 1 82 ? 34.296 -1.210 -21.816 1.00 64.69 82 SER A O 1
ATOM 612 N N . MET A 1 83 ? 33.505 0.855 -22.224 1.00 66.25 83 MET A N 1
ATOM 613 C CA . MET A 1 83 ? 34.818 1.479 -22.409 1.00 66.25 83 MET A CA 1
ATOM 614 C C . MET A 1 83 ? 35.593 1.491 -21.092 1.00 66.25 83 MET A C 1
ATOM 616 O O . MET A 1 83 ? 36.750 1.082 -21.060 1.00 66.25 83 MET A O 1
ATOM 620 N N . LEU A 1 84 ? 34.929 1.856 -19.992 1.00 65.12 84 LEU A N 1
ATOM 621 C CA . LEU A 1 84 ? 35.524 1.849 -18.658 1.00 65.12 84 LEU A CA 1
ATOM 622 C C . LEU A 1 84 ? 35.951 0.438 -18.230 1.00 65.12 84 LEU A C 1
ATOM 624 O O . LEU A 1 84 ? 37.038 0.249 -17.693 1.00 65.12 84 LEU A O 1
ATOM 628 N N . ARG A 1 85 ? 35.141 -0.578 -18.550 1.00 63.22 85 ARG A N 1
ATOM 629 C CA . ARG A 1 85 ? 35.488 -1.985 -18.313 1.00 63.22 85 ARG A CA 1
ATOM 630 C C . ARG A 1 85 ? 36.731 -2.425 -19.095 1.00 63.22 85 ARG A C 1
ATOM 632 O O . ARG A 1 85 ? 37.564 -3.134 -18.538 1.00 63.22 85 ARG A O 1
ATOM 639 N N . ARG A 1 86 ? 36.868 -2.012 -20.363 1.00 64.94 86 ARG A N 1
ATOM 640 C CA . ARG A 1 86 ? 38.058 -2.313 -21.184 1.00 64.94 86 ARG A CA 1
ATOM 641 C C . ARG A 1 86 ? 39.327 -1.688 -20.606 1.00 64.94 86 ARG A C 1
ATOM 643 O O . ARG A 1 86 ? 40.373 -2.320 -20.656 1.00 64.94 86 ARG A O 1
ATOM 650 N N . LEU A 1 87 ? 39.225 -0.493 -20.028 1.00 61.53 87 LEU A N 1
ATOM 651 C CA . LEU A 1 87 ? 40.352 0.175 -19.371 1.00 61.53 87 LEU A CA 1
ATOM 652 C C . LEU A 1 87 ? 40.796 -0.541 -18.086 1.00 61.53 87 LEU A C 1
ATOM 654 O O . LEU A 1 87 ? 41.969 -0.487 -17.731 1.00 61.53 87 LEU A O 1
ATOM 658 N N . LEU A 1 88 ? 39.881 -1.244 -17.414 1.00 56.75 88 LEU A N 1
ATOM 659 C CA . LEU A 1 88 ? 40.115 -1.854 -16.103 1.00 56.75 88 LEU A CA 1
ATOM 660 C C . LEU A 1 88 ? 40.507 -3.345 -16.141 1.00 56.75 88 LEU A C 1
ATOM 662 O O . LEU A 1 88 ? 40.596 -3.954 -15.081 1.00 56.75 88 LEU A O 1
ATOM 666 N N . HIS A 1 89 ? 40.756 -3.941 -17.319 1.00 55.06 89 HIS A N 1
ATOM 667 C CA . HIS A 1 89 ? 41.305 -5.306 -17.505 1.00 55.06 89 HIS A CA 1
ATOM 668 C C . HIS A 1 89 ? 40.703 -6.427 -16.615 1.00 55.06 89 HIS A C 1
ATOM 670 O O . HIS A 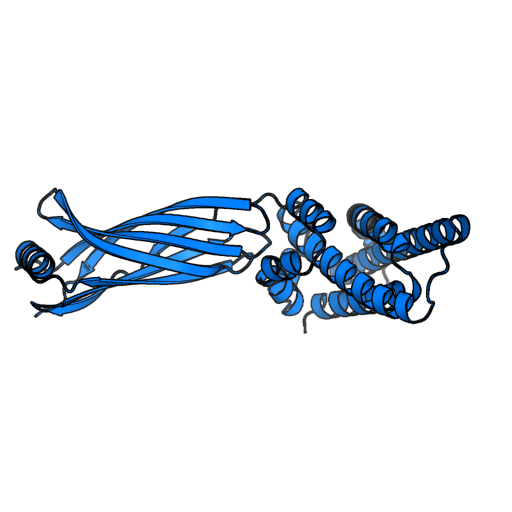1 89 ? 41.352 -7.433 -16.340 1.00 55.06 89 HIS A O 1
ATOM 676 N N . MET A 1 90 ? 39.443 -6.316 -16.181 1.00 54.44 90 MET A N 1
ATOM 677 C CA . MET A 1 90 ? 38.786 -7.366 -15.393 1.00 54.44 90 MET A CA 1
ATOM 678 C C . MET A 1 90 ? 38.132 -8.408 -16.306 1.00 54.44 90 MET A C 1
ATOM 680 O O . MET A 1 90 ? 36.991 -8.262 -16.761 1.00 54.44 90 MET A O 1
ATOM 684 N N . THR A 1 91 ? 38.866 -9.489 -16.557 1.00 56.62 91 THR A N 1
ATOM 685 C CA . THR A 1 91 ? 38.352 -10.749 -17.104 1.00 56.62 91 THR A CA 1
ATOM 686 C C . THR A 1 91 ? 38.204 -11.772 -15.985 1.00 56.62 91 THR A C 1
ATOM 688 O O . THR A 1 91 ? 39.189 -12.398 -15.608 1.00 56.62 91 THR A O 1
ATOM 691 N N . LEU A 1 92 ? 36.990 -11.998 -15.481 1.00 51.09 92 LEU A N 1
ATOM 692 C CA . LEU A 1 92 ? 36.706 -13.167 -14.645 1.00 51.09 92 LEU A CA 1
ATOM 693 C C . LEU A 1 92 ? 35.358 -13.783 -15.069 1.00 51.09 92 LEU A C 1
ATOM 695 O O . LEU A 1 92 ? 34.294 -13.320 -14.682 1.00 51.09 92 LEU A O 1
ATOM 699 N N . LEU A 1 93 ? 35.462 -14.841 -15.890 1.00 49.00 93 LEU A N 1
ATOM 700 C CA . LEU A 1 93 ? 34.443 -15.841 -16.268 1.00 49.00 93 LEU A CA 1
ATOM 701 C C . LEU A 1 93 ? 33.284 -15.399 -17.191 1.00 49.00 93 LEU A C 1
ATOM 703 O O . LEU A 1 93 ? 32.143 -15.225 -16.775 1.00 49.00 93 LEU A O 1
ATOM 707 N N . GLY A 1 94 ? 33.560 -15.352 -18.500 1.00 56.28 94 GLY A N 1
ATOM 708 C CA . GLY A 1 94 ? 32.682 -14.817 -19.555 1.00 56.28 94 GLY A CA 1
ATOM 709 C C . GLY A 1 94 ? 31.319 -15.480 -19.824 1.00 56.28 94 GLY A C 1
ATOM 710 O O . GLY A 1 94 ? 30.587 -14.956 -20.653 1.00 56.28 94 GLY A O 1
ATOM 711 N N . TRP A 1 95 ? 30.929 -16.577 -19.164 1.00 49.41 95 TRP A N 1
ATOM 712 C CA . TRP A 1 95 ? 29.549 -17.107 -19.248 1.00 49.41 95 TRP A CA 1
ATOM 713 C C . TRP A 1 95 ? 28.754 -16.867 -17.958 1.00 49.41 95 TRP A C 1
ATOM 715 O O . TRP A 1 95 ? 27.578 -16.509 -18.015 1.00 49.41 95 TRP A O 1
ATOM 725 N N . MET A 1 96 ? 29.415 -16.963 -16.802 1.00 51.94 96 MET A N 1
ATOM 726 C CA . MET A 1 96 ? 28.820 -16.678 -15.496 1.00 51.94 96 MET A CA 1
ATOM 727 C C . MET A 1 96 ? 28.638 -15.164 -15.278 1.00 51.94 96 MET A C 1
ATOM 729 O O . MET A 1 96 ? 27.619 -14.742 -14.740 1.00 51.94 96 MET A O 1
ATOM 733 N N . ASP A 1 97 ? 29.548 -14.340 -15.811 1.00 55.38 97 ASP A N 1
ATOM 734 C CA . ASP A 1 97 ? 29.439 -12.872 -15.855 1.00 55.38 97 ASP A CA 1
ATOM 735 C C . ASP A 1 97 ? 28.281 -12.389 -16.756 1.00 55.38 97 ASP A C 1
ATOM 737 O O . ASP A 1 97 ? 27.643 -11.376 -16.474 1.00 55.38 97 ASP A O 1
ATOM 741 N N . ASN A 1 98 ? 27.926 -13.157 -17.795 1.00 54.84 98 ASN A N 1
ATOM 742 C CA . ASN A 1 98 ? 26.787 -12.846 -18.665 1.00 54.84 98 ASN A CA 1
ATOM 743 C C . ASN A 1 98 ? 25.438 -13.209 -18.019 1.00 54.84 98 ASN A C 1
ATOM 745 O O . ASN A 1 98 ? 24.479 -12.443 -18.110 1.00 54.84 98 ASN A O 1
ATOM 749 N N . ALA A 1 99 ? 25.359 -14.350 -17.325 1.00 55.28 99 ALA A N 1
ATOM 750 C CA . ALA A 1 99 ? 24.165 -14.737 -16.570 1.00 55.28 99 ALA A CA 1
ATOM 751 C C . ALA A 1 99 ? 23.912 -13.789 -15.383 1.00 55.28 99 ALA A C 1
ATOM 753 O O . ALA A 1 99 ? 22.790 -13.313 -15.196 1.00 55.28 99 ALA A O 1
ATOM 754 N N . ALA A 1 100 ? 24.965 -13.439 -14.634 1.00 56.00 100 ALA A N 1
ATOM 755 C CA . ALA A 1 100 ? 24.902 -12.410 -13.597 1.00 56.00 100 ALA A CA 1
ATOM 756 C C . ALA A 1 100 ? 24.500 -11.049 -14.188 1.00 56.00 100 ALA A C 1
ATOM 758 O O . ALA A 1 100 ? 23.648 -10.356 -13.636 1.00 56.00 100 ALA A O 1
ATOM 759 N N . GLY A 1 101 ? 25.037 -10.702 -15.360 1.00 56.75 101 GLY A N 1
ATOM 760 C CA . GLY A 1 101 ? 24.654 -9.514 -16.112 1.00 56.75 101 GLY A CA 1
ATOM 761 C C . GLY A 1 101 ? 23.168 -9.469 -16.484 1.00 56.75 101 GLY A C 1
ATOM 7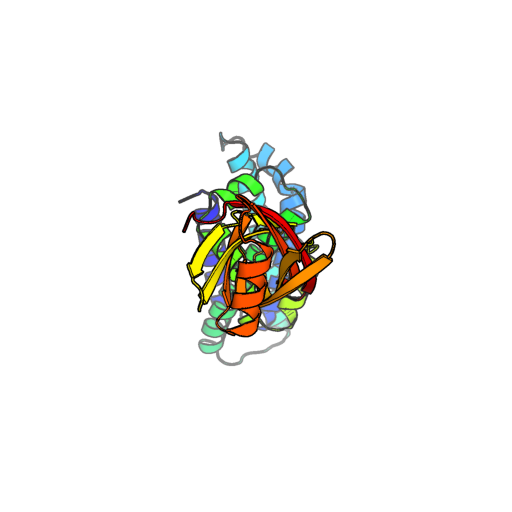62 O O . GLY A 1 101 ? 22.554 -8.410 -16.362 1.00 56.75 101 GLY A O 1
ATOM 763 N N . LEU A 1 102 ? 22.553 -10.588 -16.889 1.00 59.22 102 LEU A N 1
ATOM 764 C CA . LEU A 1 102 ? 21.111 -10.638 -17.170 1.00 59.22 102 LEU A CA 1
ATOM 765 C C . LEU A 1 102 ? 20.289 -10.345 -15.915 1.00 59.22 102 LEU A C 1
ATOM 767 O O . LEU A 1 102 ? 19.390 -9.508 -15.966 1.00 59.22 102 LEU A O 1
ATOM 771 N N . VAL A 1 103 ? 20.606 -11.000 -14.794 1.00 60.59 103 VAL A N 1
ATOM 772 C CA . VAL A 1 103 ? 19.891 -10.789 -13.523 1.00 60.59 103 VAL A CA 1
ATOM 773 C C . VAL A 1 103 ? 20.008 -9.330 -13.094 1.00 60.59 103 VAL A C 1
ATOM 775 O O . VAL A 1 103 ? 19.013 -8.698 -12.744 1.00 60.59 103 VAL A O 1
ATOM 778 N N . VAL A 1 104 ? 21.207 -8.763 -13.208 1.00 59.22 104 VAL A N 1
ATOM 779 C CA . VAL A 1 104 ? 21.479 -7.362 -12.884 1.00 59.22 104 VAL A CA 1
ATOM 780 C C . VAL A 1 104 ? 20.777 -6.400 -13.848 1.00 59.22 104 VAL A C 1
ATOM 782 O O . VAL A 1 104 ? 20.254 -5.380 -13.406 1.00 59.22 104 VAL A O 1
ATOM 785 N N . GLY A 1 105 ? 20.704 -6.709 -15.143 1.00 62.75 105 GLY A N 1
ATOM 786 C CA . GLY A 1 105 ? 19.990 -5.902 -16.137 1.00 62.75 105 GLY A CA 1
ATOM 787 C C . GLY A 1 105 ? 18.481 -5.903 -15.928 1.00 62.75 105 GLY A C 1
ATOM 788 O O . GLY A 1 105 ? 17.859 -4.842 -15.951 1.00 62.75 105 GLY A O 1
ATOM 789 N N . VAL A 1 106 ? 17.899 -7.072 -15.641 1.00 64.25 106 VAL A N 1
ATOM 790 C CA . VAL A 1 106 ? 16.484 -7.200 -15.265 1.00 64.25 106 VAL A CA 1
ATOM 791 C C . VAL A 1 106 ? 16.212 -6.429 -13.976 1.00 64.25 106 VAL A C 1
ATOM 793 O O . VAL A 1 106 ? 15.296 -5.611 -13.949 1.00 64.25 106 VAL A O 1
ATOM 796 N N . ALA A 1 107 ? 17.032 -6.613 -12.937 1.00 62.62 107 ALA A N 1
ATOM 797 C CA . ALA A 1 107 ? 16.898 -5.890 -11.674 1.00 62.62 107 ALA A CA 1
ATOM 798 C C . ALA A 1 107 ? 16.991 -4.368 -11.875 1.00 62.62 107 ALA A C 1
ATOM 800 O O . ALA A 1 107 ? 16.150 -3.627 -11.370 1.00 62.62 107 ALA A O 1
ATOM 801 N N . SER A 1 108 ? 17.953 -3.908 -12.680 1.00 60.03 108 SER A N 1
ATOM 802 C CA . SER A 1 108 ? 18.134 -2.494 -13.032 1.00 60.03 108 SER A CA 1
ATOM 803 C C . SER A 1 108 ? 16.958 -1.940 -13.841 1.00 60.03 108 SER A C 1
ATOM 805 O O . SER A 1 108 ? 16.578 -0.785 -13.665 1.00 60.03 108 SER A O 1
ATOM 807 N N . GLY A 1 109 ? 16.342 -2.750 -14.704 1.00 65.62 109 GLY A N 1
ATOM 808 C CA . GLY A 1 109 ? 15.153 -2.358 -15.457 1.00 65.62 109 GLY A CA 1
ATOM 809 C C . GLY A 1 109 ? 13.894 -2.278 -14.616 1.00 65.62 109 GLY A C 1
ATOM 810 O O . GLY A 1 109 ? 13.185 -1.276 -14.684 1.00 65.62 109 GLY A O 1
ATOM 811 N N . VAL A 1 110 ? 13.655 -3.274 -13.763 1.00 67.12 110 VAL A N 1
ATOM 812 C CA . VAL A 1 110 ? 12.569 -3.237 -12.774 1.00 67.12 110 VAL A CA 1
ATOM 813 C C . VAL A 1 110 ? 12.726 -2.004 -11.887 1.0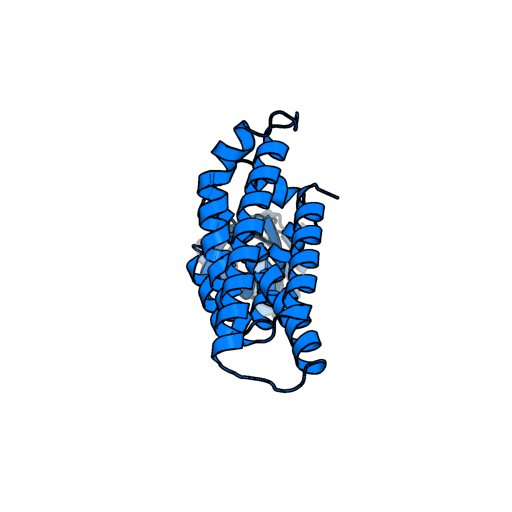0 67.12 110 VAL A C 1
ATOM 815 O O . VAL A 1 110 ? 11.756 -1.287 -11.648 1.00 67.12 110 VAL A O 1
ATOM 818 N N . LEU A 1 111 ? 13.955 -1.700 -11.478 1.00 65.50 111 LEU A N 1
ATOM 819 C CA . LEU A 1 111 ? 14.302 -0.493 -10.742 1.00 65.50 111 LEU A CA 1
ATOM 820 C C . LEU A 1 111 ? 13.992 0.796 -11.486 1.00 65.50 111 LEU A C 1
ATOM 822 O O . LEU A 1 111 ? 13.309 1.651 -10.935 1.00 65.50 111 LEU A O 1
ATOM 826 N N . GLY A 1 112 ? 14.484 0.949 -12.716 1.00 64.62 112 GLY A N 1
ATOM 827 C CA . GLY A 1 112 ? 14.274 2.165 -13.496 1.00 64.62 112 GLY A CA 1
ATOM 828 C C . GLY A 1 112 ? 12.797 2.429 -13.768 1.00 64.62 112 GLY A C 1
ATOM 829 O O . GLY A 1 112 ? 12.341 3.563 -13.652 1.00 64.62 112 GLY A O 1
ATOM 830 N N . ILE A 1 113 ? 12.028 1.373 -14.039 1.00 66.75 113 ILE A N 1
ATOM 831 C CA . ILE A 1 113 ? 10.579 1.466 -14.246 1.00 66.75 113 ILE A CA 1
ATOM 832 C C . ILE A 1 113 ? 9.864 1.801 -12.934 1.00 66.75 113 ILE A C 1
ATOM 834 O O . ILE A 1 113 ? 9.002 2.675 -12.916 1.00 66.75 113 ILE A O 1
ATOM 838 N N . THR A 1 114 ? 10.248 1.173 -11.820 1.00 66.00 114 THR A N 1
ATOM 839 C CA . THR A 1 114 ? 9.687 1.487 -10.495 1.00 66.00 114 THR A CA 1
ATOM 840 C C . THR A 1 114 ? 10.000 2.929 -10.091 1.00 66.00 114 THR A C 1
ATOM 842 O O . THR A 1 114 ? 9.113 3.645 -9.635 1.00 66.00 114 THR A O 1
ATOM 845 N N . ALA A 1 115 ? 11.230 3.392 -10.323 1.00 64.75 115 ALA A N 1
ATOM 846 C CA . ALA A 1 115 ? 11.651 4.765 -10.063 1.00 64.75 115 ALA A CA 1
ATOM 847 C C . ALA A 1 115 ? 10.871 5.766 -10.913 1.00 64.75 115 ALA A C 1
ATOM 849 O O . ALA A 1 115 ? 10.455 6.801 -10.400 1.00 64.75 115 ALA A O 1
ATOM 850 N N . LEU A 1 116 ? 10.610 5.438 -12.181 1.00 64.19 116 LEU A N 1
ATOM 851 C CA . LEU A 1 116 ? 9.768 6.245 -13.056 1.00 64.19 116 LEU A CA 1
ATOM 852 C C . LEU A 1 116 ? 8.329 6.334 -12.526 1.00 64.19 116 LEU A C 1
ATOM 854 O O . LEU A 1 116 ? 7.780 7.430 -12.448 1.00 64.19 116 LEU A O 1
ATOM 858 N N . ILE A 1 117 ? 7.733 5.210 -12.109 1.00 66.31 117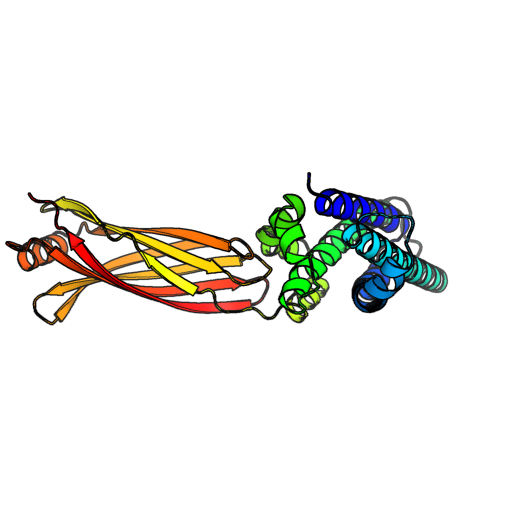 ILE A N 1
ATOM 859 C CA . ILE A 1 117 ? 6.387 5.181 -11.514 1.00 66.31 117 ILE A CA 1
ATOM 860 C C . ILE A 1 117 ? 6.344 6.057 -10.256 1.00 66.31 117 ILE A C 1
ATOM 862 O O . ILE A 1 117 ? 5.457 6.902 -10.131 1.00 66.31 117 ILE A O 1
ATOM 866 N N . VAL A 1 118 ? 7.325 5.922 -9.359 1.00 64.19 118 VAL A N 1
ATOM 867 C CA . VAL A 1 118 ? 7.413 6.733 -8.135 1.00 64.19 118 VAL A CA 1
ATOM 868 C C . VAL A 1 118 ? 7.568 8.220 -8.469 1.00 64.19 118 VAL A C 1
ATOM 870 O O . VAL A 1 118 ? 6.817 9.035 -7.928 1.00 64.19 118 VAL A O 1
ATOM 873 N N . ALA A 1 119 ? 8.452 8.565 -9.414 1.00 59.78 119 ALA A N 1
ATOM 874 C CA . ALA A 1 119 ? 8.729 9.936 -9.846 1.00 59.78 119 ALA A CA 1
ATOM 875 C C . ALA A 1 119 ? 7.492 10.665 -10.383 1.00 59.78 119 ALA A C 1
ATOM 877 O O . ALA A 1 119 ? 7.385 11.873 -10.195 1.00 59.78 119 ALA A O 1
ATOM 878 N N . THR A 1 120 ? 6.524 9.964 -10.987 1.00 61.44 120 THR A N 1
ATOM 879 C CA . THR A 1 120 ? 5.255 10.593 -11.414 1.00 61.44 120 THR A CA 1
ATOM 880 C C . THR A 1 120 ? 4.393 11.104 -10.255 1.00 61.44 120 THR A C 1
ATOM 882 O O . THR A 1 120 ? 3.472 11.889 -10.470 1.00 61.44 120 THR A O 1
ATOM 885 N N . GLY A 1 121 ? 4.641 10.641 -9.025 1.00 55.91 121 GLY A N 1
ATOM 886 C CA . GLY A 1 121 ? 4.020 11.189 -7.818 1.00 55.91 121 GLY A CA 1
ATOM 887 C C . GLY A 1 121 ? 4.597 12.552 -7.426 1.00 55.91 121 GLY A C 1
ATOM 888 O O . GLY A 1 121 ? 3.847 13.411 -6.970 1.00 55.91 121 GLY A O 1
ATOM 889 N N . SER A 1 122 ? 5.898 12.747 -7.655 1.00 50.44 122 SER A N 1
ATOM 890 C CA . SER A 1 122 ? 6.645 13.967 -7.314 1.00 50.44 122 SER A CA 1
ATOM 891 C C . SER A 1 122 ? 6.660 14.991 -8.457 1.00 50.44 122 SER A C 1
ATOM 893 O O . SER A 1 122 ? 6.690 16.193 -8.219 1.00 50.44 122 SER A O 1
ATOM 895 N N . PHE A 1 123 ? 6.589 14.524 -9.706 1.00 47.88 123 PHE A N 1
ATOM 896 C CA . PHE A 1 123 ? 6.527 15.343 -10.913 1.00 47.88 123 PHE A CA 1
ATOM 897 C C . PHE A 1 123 ? 5.306 14.923 -11.740 1.00 47.88 123 PHE A C 1
ATOM 899 O O . PHE A 1 123 ? 5.338 13.860 -12.367 1.00 47.88 123 PHE A O 1
ATOM 906 N N . PRO A 1 124 ? 4.216 15.711 -11.762 1.00 49.75 124 PRO A N 1
ATOM 907 C CA . PRO A 1 124 ? 3.049 15.403 -12.579 1.00 49.75 124 PRO A CA 1
ATOM 908 C C . PRO A 1 124 ? 3.395 15.560 -14.067 1.00 49.75 124 PRO A C 1
ATOM 910 O O . PRO A 1 124 ? 3.268 16.630 -14.657 1.00 49.75 124 PRO A O 1
ATOM 913 N N . ILE A 1 125 ? 3.863 14.474 -14.681 1.00 52.44 125 ILE A N 1
ATOM 914 C CA . ILE A 1 125 ? 4.052 14.365 -16.128 1.00 52.44 125 ILE A CA 1
ATOM 915 C C . ILE A 1 125 ? 2.674 14.061 -16.729 1.00 52.44 125 ILE A C 1
ATOM 917 O O . ILE A 1 125 ? 2.069 13.034 -16.413 1.00 52.44 125 ILE A O 1
ATOM 921 N N . GLY A 1 126 ? 2.149 14.968 -17.556 1.00 45.00 126 GLY A N 1
ATOM 922 C CA . GLY A 1 126 ? 0.793 14.861 -18.106 1.00 45.00 126 GLY A CA 1
ATOM 923 C C . GLY A 1 126 ? 0.534 13.528 -18.824 1.00 45.00 126 GLY A C 1
ATOM 924 O O . GLY A 1 126 ? 1.334 13.105 -19.653 1.00 45.00 126 GLY A O 1
ATOM 925 N N . GLY A 1 127 ? -0.579 12.862 -18.490 1.00 53.72 127 GLY A N 1
ATOM 926 C CA . GLY A 1 127 ? -1.062 11.636 -19.146 1.00 53.72 127 GLY A CA 1
ATOM 927 C C . GLY A 1 127 ? -0.550 10.310 -18.561 1.00 53.72 127 GLY A C 1
ATOM 928 O O . GLY A 1 127 ? -1.186 9.271 -18.763 1.00 53.72 127 GLY A O 1
ATOM 929 N N . LEU A 1 128 ? 0.545 10.322 -17.791 1.00 53.66 128 LEU A N 1
ATOM 930 C CA . LEU A 1 128 ? 1.126 9.112 -17.185 1.00 53.66 128 LEU A CA 1
ATOM 931 C C . LEU A 1 128 ? 0.283 8.545 -16.034 1.00 53.66 128 LEU A C 1
ATOM 933 O O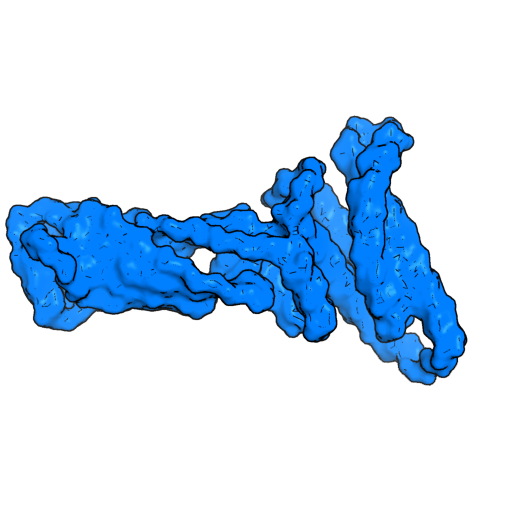 . LEU A 1 128 ? 0.243 7.336 -15.826 1.00 53.66 128 LEU A O 1
ATOM 937 N N . ASP A 1 129 ? -0.441 9.392 -15.310 1.00 56.22 129 ASP A N 1
ATOM 938 C CA . ASP A 1 129 ? -1.346 9.000 -14.228 1.00 56.22 129 ASP A CA 1
ATOM 939 C C . ASP A 1 129 ? -2.516 8.131 -14.726 1.00 56.22 129 ASP A C 1
ATOM 941 O O . ASP A 1 129 ? -2.845 7.112 -14.110 1.00 56.22 129 ASP A O 1
ATOM 945 N N . LYS A 1 130 ? -3.105 8.492 -15.873 1.00 60.69 130 LYS A N 1
ATOM 946 C CA . LYS A 1 130 ? -4.153 7.710 -16.546 1.00 60.69 130 LYS A CA 1
ATOM 947 C C . LYS A 1 130 ? -3.600 6.403 -17.113 1.00 60.69 130 LYS A C 1
ATOM 949 O O . LYS A 1 130 ? -4.252 5.365 -17.010 1.00 60.69 130 LYS A O 1
ATOM 954 N N . ALA A 1 131 ? -2.382 6.436 -17.651 1.00 58.91 131 ALA A N 1
ATOM 955 C CA . ALA A 1 131 ? -1.703 5.259 -18.184 1.00 58.91 131 ALA A CA 1
ATOM 956 C C . ALA A 1 131 ? -1.388 4.215 -17.101 1.00 58.91 131 ALA A C 1
ATOM 958 O O . ALA A 1 131 ? -1.650 3.028 -17.295 1.00 58.91 131 ALA A O 1
ATOM 959 N N . ILE A 1 132 ? -0.890 4.659 -15.940 1.00 60.88 132 ILE A N 1
ATOM 960 C CA . ILE A 1 132 ? -0.587 3.795 -14.790 1.00 60.88 132 ILE A CA 1
ATOM 961 C C . ILE A 1 132 ? -1.865 3.140 -14.259 1.00 60.88 132 ILE A C 1
ATOM 963 O O . ILE A 1 132 ? -1.882 1.931 -14.046 1.00 60.88 132 ILE A O 1
ATOM 967 N N . LYS A 1 133 ? -2.962 3.899 -14.112 1.00 64.62 133 LYS A N 1
ATOM 968 C CA . LYS A 1 133 ? -4.250 3.354 -13.642 1.00 64.62 133 LYS A CA 1
ATOM 969 C C . LYS A 1 133 ? -4.814 2.255 -14.549 1.00 64.62 133 LYS A C 1
ATOM 971 O O . LYS A 1 133 ? -5.464 1.343 -14.048 1.00 64.62 133 LYS A O 1
ATOM 976 N N . GLY A 1 134 ? -4.572 2.333 -15.859 1.00 64.94 134 GLY A N 1
ATOM 977 C CA . GLY A 1 134 ? -5.041 1.334 -16.824 1.00 64.94 134 GLY A CA 1
ATOM 978 C C . GLY A 1 134 ? -4.098 0.142 -17.039 1.00 64.94 134 GLY A C 1
ATOM 979 O O . GLY A 1 134 ? -4.458 -0.774 -17.770 1.00 64.94 134 GLY A O 1
ATOM 980 N N . SER A 1 135 ? -2.882 0.154 -16.479 1.00 68.56 135 SER A N 1
ATOM 981 C CA . SER A 1 135 ? -1.846 -0.860 -16.737 1.00 68.56 135 SER A CA 1
ATOM 982 C C . SER A 1 135 ? -1.749 -1.876 -15.608 1.00 68.56 135 SER A C 1
ATOM 984 O O . SER A 1 135 ? -1.524 -1.526 -14.449 1.00 68.56 135 SER A O 1
ATOM 986 N N . VAL A 1 136 ? -1.869 -3.156 -15.961 1.00 74.69 136 VAL A N 1
ATOM 987 C CA . VAL A 1 136 ? -1.767 -4.260 -14.999 1.00 74.69 136 VAL A CA 1
ATOM 988 C C . VAL A 1 136 ? -0.331 -4.393 -14.497 1.00 74.69 136 VAL A C 1
ATOM 990 O O . VAL A 1 136 ? -0.121 -4.586 -13.302 1.00 74.69 136 VAL A O 1
ATOM 993 N N . LEU A 1 137 ? 0.664 -4.236 -15.379 1.00 67.88 137 LEU A N 1
ATOM 994 C CA . LEU A 1 137 ? 2.071 -4.340 -14.995 1.00 67.88 137 LEU A CA 1
ATOM 995 C C . LEU A 1 137 ? 2.517 -3.146 -14.157 1.00 67.88 137 LEU A C 1
ATOM 997 O O . LEU A 1 137 ? 3.152 -3.348 -13.128 1.00 67.88 137 LEU A O 1
ATOM 1001 N N . ALA A 1 138 ? 2.151 -1.919 -14.537 1.00 67.38 138 ALA A N 1
ATOM 1002 C CA . ALA A 1 138 ? 2.508 -0.739 -13.755 1.00 67.38 138 ALA A CA 1
ATOM 1003 C C . ALA A 1 138 ? 1.868 -0.776 -12.363 1.00 67.38 138 ALA A C 1
ATOM 1005 O O . ALA A 1 138 ? 2.544 -0.487 -11.380 1.00 67.38 138 ALA A O 1
ATOM 1006 N N . ARG A 1 139 ? 0.596 -1.191 -12.266 1.00 73.25 139 ARG A N 1
ATOM 1007 C CA . ARG A 1 139 ? -0.088 -1.359 -10.980 1.00 73.25 139 ARG A CA 1
ATOM 1008 C C . ARG A 1 139 ? 0.549 -2.463 -10.143 1.00 73.25 139 ARG A C 1
ATOM 1010 O O . ARG A 1 139 ? 0.849 -2.239 -8.980 1.00 73.25 139 ARG A O 1
ATOM 1017 N N . SER A 1 140 ? 0.852 -3.607 -10.757 1.00 77.44 140 SER A N 1
ATOM 1018 C CA . SER A 1 140 ? 1.543 -4.706 -10.081 1.00 77.44 140 SER A CA 1
ATOM 1019 C C . SER A 1 140 ? 2.918 -4.279 -9.561 1.00 77.44 140 SER A C 1
ATOM 1021 O O . SER A 1 140 ? 3.223 -4.519 -8.397 1.00 77.44 140 SER A O 1
ATOM 1023 N N . LEU A 1 141 ? 3.733 -3.583 -10.361 1.00 73.56 141 LEU A N 1
ATOM 1024 C CA . LEU A 1 141 ? 5.022 -3.061 -9.901 1.00 73.56 141 LEU A CA 1
ATOM 1025 C C . LEU A 1 141 ? 4.840 -2.034 -8.773 1.00 73.56 141 LEU A C 1
ATOM 1027 O O . LEU A 1 141 ? 5.554 -2.116 -7.777 1.00 73.56 141 LEU A O 1
ATOM 1031 N N . ALA A 1 142 ? 3.873 -1.117 -8.886 1.00 75.56 142 ALA A N 1
ATOM 1032 C CA . ALA A 1 142 ? 3.594 -0.098 -7.873 1.00 75.56 142 ALA A CA 1
ATOM 1033 C C . ALA A 1 142 ? 3.122 -0.695 -6.531 1.00 75.56 142 ALA A C 1
ATOM 1035 O O . ALA A 1 142 ? 3.571 -0.268 -5.466 1.00 75.56 142 ALA A O 1
ATOM 1036 N N . ASP A 1 143 ? 2.261 -1.712 -6.567 1.00 77.88 143 ASP A N 1
ATOM 1037 C CA . ASP A 1 143 ? 1.757 -2.409 -5.377 1.00 77.88 143 ASP A CA 1
ATOM 1038 C C . ASP A 1 143 ? 2.828 -3.320 -4.751 1.00 77.88 143 ASP A C 1
ATOM 1040 O O . ASP A 1 143 ? 2.839 -3.573 -3.543 1.00 77.88 143 ASP A O 1
ATOM 1044 N N . ASN A 1 144 ? 3.764 -3.811 -5.568 1.00 77.75 144 ASN A N 1
ATOM 1045 C CA . ASN A 1 144 ? 4.846 -4.695 -5.144 1.00 77.75 144 ASN A CA 1
ATOM 1046 C C . ASN A 1 144 ? 6.191 -3.977 -4.948 1.00 77.75 144 ASN A C 1
ATOM 1048 O O . ASN A 1 144 ? 7.192 -4.661 -4.730 1.00 77.75 144 ASN A O 1
ATOM 1052 N N . VAL A 1 145 ? 6.239 -2.636 -4.930 1.00 73.56 145 VAL A N 1
ATOM 1053 C CA . VAL A 1 145 ? 7.474 -1.885 -4.620 1.00 73.56 145 VAL A CA 1
ATOM 1054 C C . VAL A 1 145 ? 8.171 -2.415 -3.357 1.00 73.56 145 VAL A C 1
ATOM 1056 O O . VAL A 1 145 ? 9.377 -2.652 -3.427 1.00 73.56 145 VAL A O 1
ATOM 1059 N N . PRO A 1 146 ? 7.481 -2.704 -2.229 1.00 69.56 146 PRO A N 1
ATOM 1060 C CA . PRO A 1 146 ? 8.148 -3.248 -1.044 1.00 69.56 146 PRO A CA 1
ATOM 1061 C C . PRO A 1 146 ? 8.873 -4.578 -1.295 1.00 69.56 146 PRO A C 1
ATOM 1063 O O . PRO A 1 146 ? 9.936 -4.819 -0.730 1.00 69.56 146 PRO A O 1
ATOM 1066 N N . PHE A 1 147 ? 8.325 -5.440 -2.154 1.00 72.38 147 PHE A N 1
ATOM 1067 C CA . PHE A 1 147 ? 8.959 -6.703 -2.531 1.00 72.38 147 PHE A CA 1
ATOM 1068 C C . PHE A 1 147 ? 10.160 -6.469 -3.450 1.00 72.38 147 PHE A C 1
ATOM 1070 O O . PHE A 1 147 ? 11.232 -7.023 -3.213 1.00 72.38 147 PHE A O 1
ATOM 1077 N N . VAL A 1 148 ? 10.011 -5.586 -4.441 1.00 68.12 148 VAL A N 1
ATOM 1078 C CA . VAL A 1 148 ? 11.103 -5.176 -5.334 1.00 68.12 148 VAL A CA 1
ATOM 1079 C C . VAL A 1 148 ? 12.278 -4.638 -4.515 1.00 68.12 148 VAL A C 1
ATOM 1081 O O . VAL A 1 148 ? 13.400 -5.098 -4.683 1.00 68.12 148 VAL A O 1
ATOM 1084 N N . LEU A 1 149 ? 12.026 -3.760 -3.543 1.00 67.56 149 LEU A N 1
ATOM 1085 C CA . LEU A 1 149 ? 13.053 -3.183 -2.667 1.00 67.56 149 LEU A CA 1
ATOM 1086 C C . LEU A 1 149 ? 13.811 -4.202 -1.800 1.00 67.56 149 LEU A C 1
ATOM 1088 O O . LEU A 1 149 ? 14.934 -3.914 -1.378 1.00 67.56 149 LEU A O 1
ATOM 1092 N N . ARG A 1 150 ? 13.218 -5.370 -1.518 1.00 69.00 150 ARG A N 1
ATOM 1093 C CA . ARG A 1 150 ? 13.866 -6.458 -0.764 1.00 69.00 150 ARG A CA 1
ATOM 1094 C C . ARG A 1 150 ? 14.817 -7.285 -1.620 1.00 69.00 150 ARG A C 1
ATOM 1096 O O . ARG A 1 150 ? 15.782 -7.818 -1.091 1.00 69.00 150 ARG A O 1
ATOM 1103 N N . LEU A 1 151 ? 14.547 -7.390 -2.919 1.00 64.50 151 LEU A N 1
ATOM 1104 C CA . LEU A 1 151 ? 15.383 -8.136 -3.863 1.00 64.50 151 LEU A CA 1
ATOM 1105 C C . LEU A 1 151 ? 16.609 -7.349 -4.332 1.00 64.50 151 LEU A C 1
ATOM 1107 O O . LEU A 1 151 ? 17.484 -7.901 -4.994 1.00 64.50 151 LEU A O 1
ATOM 1111 N N . LEU A 1 152 ? 16.653 -6.054 -4.030 1.00 61.66 152 LEU A N 1
ATOM 1112 C CA . LEU A 1 152 ? 17.654 -5.144 -4.555 1.00 61.66 152 LEU A CA 1
ATOM 1113 C C . LEU A 1 152 ? 18.778 -4.884 -3.552 1.00 61.66 152 LEU A C 1
ATOM 1115 O O . LEU A 1 152 ? 18.504 -4.792 -2.351 1.00 61.66 152 LEU A O 1
ATOM 1119 N N . PRO A 1 153 ? 20.019 -4.688 -4.038 1.00 59.09 153 PRO A N 1
ATOM 1120 C CA . PRO A 1 153 ? 21.118 -4.239 -3.195 1.00 59.09 153 PRO A CA 1
ATOM 1121 C C . PRO A 1 153 ? 20.797 -2.897 -2.517 1.00 59.09 153 PRO A C 1
ATOM 1123 O O . PRO A 1 153 ? 20.079 -2.053 -3.069 1.00 59.09 153 PRO A O 1
ATOM 1126 N N . GLU A 1 154 ? 21.324 -2.711 -1.307 1.00 62.38 154 GLU A N 1
ATOM 1127 C CA . GLU A 1 154 ? 21.074 -1.559 -0.426 1.00 62.38 154 GLU A CA 1
ATOM 1128 C C . GLU A 1 154 ? 21.294 -0.206 -1.132 1.00 62.38 154 GLU A C 1
ATOM 1130 O O . GLU A 1 154 ? 20.569 0.762 -0.889 1.00 62.38 154 GLU A O 1
ATOM 1135 N N . GLU A 1 155 ? 22.251 -0.139 -2.058 1.00 58.03 155 GLU A N 1
ATOM 1136 C CA . GLU A 1 155 ? 22.619 1.066 -2.803 1.00 58.03 155 GLU A CA 1
ATOM 1137 C C . GLU A 1 155 ? 21.466 1.589 -3.672 1.00 58.03 155 GLU A C 1
ATOM 1139 O O . GLU A 1 155 ? 21.274 2.800 -3.795 1.00 58.03 155 GLU A O 1
ATOM 1144 N N . TYR A 1 156 ? 20.652 0.691 -4.231 1.00 54.91 156 TYR A N 1
ATOM 1145 C CA . TYR A 1 156 ? 19.537 1.050 -5.108 1.00 54.91 156 TYR A CA 1
ATOM 1146 C C . TYR A 1 156 ? 18.286 1.467 -4.328 1.00 54.91 156 TYR A C 1
ATOM 1148 O O . TYR A 1 156 ? 17.494 2.280 -4.809 1.00 54.91 156 TYR A O 1
ATOM 1156 N N . ARG A 1 157 ? 18.119 0.959 -3.099 1.00 62.56 157 ARG A N 1
ATOM 1157 C CA . ARG A 1 157 ? 17.009 1.332 -2.207 1.00 62.56 157 ARG A CA 1
ATOM 1158 C C . ARG A 1 157 ? 17.050 2.826 -1.877 1.00 62.56 157 ARG A C 1
ATOM 1160 O O . ARG A 1 157 ? 16.008 3.479 -1.869 1.00 62.56 157 ARG A O 1
ATOM 1167 N N . LYS A 1 158 ? 18.254 3.381 -1.696 1.00 60.97 158 LYS A N 1
ATOM 1168 C CA . LYS A 1 158 ? 18.476 4.810 -1.408 1.00 60.97 158 LYS A CA 1
ATOM 1169 C C . LYS A 1 158 ? 17.984 5.721 -2.534 1.00 60.97 158 LYS A C 1
ATOM 1171 O O . LYS A 1 158 ? 17.430 6.777 -2.258 1.00 60.97 158 LYS A O 1
ATOM 1176 N N . VAL A 1 159 ? 18.119 5.298 -3.792 1.00 57.41 159 VAL A N 1
ATOM 1177 C CA . VAL A 1 159 ? 17.681 6.082 -4.960 1.00 57.41 159 VAL A CA 1
ATOM 1178 C C . VAL A 1 159 ? 16.158 6.221 -5.004 1.00 57.41 159 VAL A C 1
ATOM 1180 O O . VAL A 1 159 ? 15.652 7.304 -5.269 1.00 57.41 159 VAL A O 1
ATOM 1183 N N . LEU A 1 160 ? 15.415 5.153 -4.702 1.00 58.47 160 LEU A N 1
ATOM 1184 C CA . LEU A 1 160 ? 13.948 5.183 -4.714 1.00 58.47 160 LEU A CA 1
ATOM 1185 C C . LEU A 1 160 ? 13.365 6.023 -3.571 1.00 58.47 160 LEU A C 1
ATOM 1187 O O . LEU A 1 160 ? 12.380 6.728 -3.777 1.00 58.47 160 LEU A O 1
ATOM 1191 N N . VAL A 1 161 ? 14.007 5.997 -2.400 1.00 58.66 161 VAL A N 1
ATOM 1192 C CA . VAL A 1 161 ? 13.621 6.820 -1.241 1.00 58.66 161 VAL A CA 1
ATOM 1193 C C . VAL A 1 161 ? 13.838 8.316 -1.507 1.00 58.66 161 VAL A C 1
ATOM 1195 O O . VAL A 1 161 ? 13.077 9.136 -1.009 1.00 58.66 161 VAL A O 1
ATOM 1198 N N . LEU A 1 162 ? 14.823 8.687 -2.332 1.00 55.78 162 LEU A N 1
ATOM 1199 C CA . LEU A 1 162 ? 15.108 10.087 -2.679 1.00 55.78 162 LEU A CA 1
ATOM 1200 C C . LEU A 1 162 ? 14.119 10.700 -3.686 1.00 55.78 162 LEU A C 1
ATOM 1202 O O . LEU A 1 162 ? 14.082 11.919 -3.833 1.00 55.78 162 LEU A O 1
ATOM 1206 N N . ILE A 1 163 ? 13.359 9.879 -4.415 1.00 55.12 163 ILE A N 1
ATOM 1207 C CA . ILE A 1 163 ? 12.551 10.328 -5.561 1.00 55.12 163 ILE A CA 1
ATOM 1208 C C . ILE A 1 163 ? 11.066 10.499 -5.198 1.00 55.12 163 ILE A C 1
ATOM 1210 O O . ILE A 1 163 ? 10.361 11.246 -5.878 1.00 55.12 163 ILE A O 1
ATOM 1214 N N . GLY A 1 164 ? 10.578 9.849 -4.138 1.00 60.66 164 GLY A N 1
ATOM 1215 C CA . GLY A 1 164 ? 9.176 9.909 -3.719 1.00 60.66 164 GLY A CA 1
ATOM 1216 C C . GLY A 1 164 ? 9.001 10.580 -2.364 1.00 60.66 164 GLY A C 1
ATOM 1217 O O . GLY A 1 164 ? 9.388 10.009 -1.348 1.00 60.66 164 GLY A O 1
ATOM 1218 N N . GLU A 1 165 ? 8.370 11.753 -2.330 1.00 70.50 165 GLU A N 1
ATOM 1219 C CA . GLU A 1 165 ? 7.851 12.295 -1.073 1.00 70.50 165 GLU A CA 1
ATOM 1220 C C . GLU A 1 165 ? 6.694 11.401 -0.603 1.00 70.50 165 GLU A C 1
ATOM 1222 O O . GLU A 1 165 ? 5.684 11.259 -1.299 1.00 70.50 165 GLU A O 1
ATOM 1227 N N . VAL A 1 166 ? 6.861 10.752 0.551 1.00 80.62 166 VAL A N 1
ATOM 1228 C CA . VAL A 1 166 ? 5.826 9.888 1.127 1.00 80.62 166 VAL A CA 1
ATOM 1229 C C . VAL A 1 166 ? 4.852 10.756 1.918 1.00 80.62 166 VAL A C 1
ATOM 1231 O O . VAL A 1 166 ? 5.226 11.385 2.903 1.00 80.62 166 VAL A O 1
ATOM 1234 N N . LYS A 1 167 ? 3.594 10.769 1.489 1.00 87.62 167 LYS A N 1
ATOM 1235 C CA . LYS A 1 167 ? 2.481 11.462 2.140 1.00 87.62 167 LYS A CA 1
ATOM 1236 C C . LYS A 1 167 ? 1.767 10.530 3.110 1.00 87.62 167 LYS A C 1
ATOM 1238 O O . LYS A 1 167 ? 1.640 9.332 2.847 1.00 87.62 167 LYS A O 1
ATOM 1243 N N . GLU A 1 168 ? 1.241 11.087 4.194 1.00 91.75 168 GLU A N 1
ATOM 1244 C CA . GLU A 1 168 ? 0.400 10.331 5.122 1.00 91.75 168 GLU A CA 1
ATOM 1245 C C . GLU A 1 168 ? -0.886 9.837 4.429 1.00 91.75 168 GLU A C 1
ATOM 1247 O O . GLU A 1 168 ? -1.531 10.598 3.695 1.00 91.75 168 GLU A O 1
ATOM 1252 N N . PRO A 1 169 ? -1.269 8.559 4.613 1.00 93.44 169 PRO A N 1
ATOM 1253 C CA . PRO A 1 169 ? -2.542 8.052 4.123 1.00 93.44 169 PRO A CA 1
ATOM 1254 C C . PRO A 1 169 ? -3.705 8.672 4.902 1.00 93.44 169 PRO A C 1
ATOM 1256 O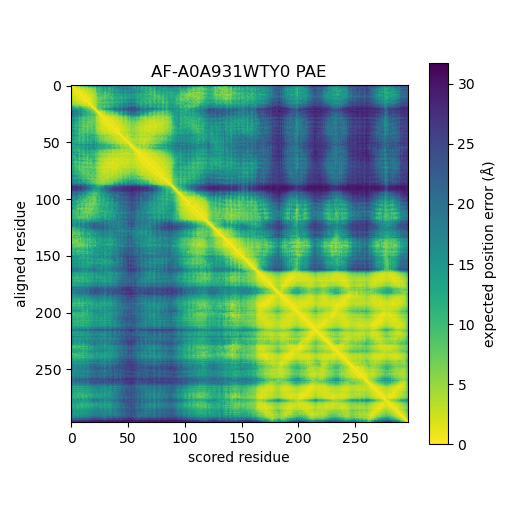 O . PRO A 1 169 ? -3.619 8.896 6.109 1.00 93.44 169 PRO A O 1
ATOM 1259 N N . ARG A 1 170 ? -4.833 8.900 4.224 1.00 95.25 170 ARG A N 1
ATOM 1260 C CA . ARG A 1 170 ? -6.058 9.358 4.891 1.00 95.25 170 ARG A CA 1
ATOM 1261 C C . ARG A 1 170 ? -6.822 8.158 5.423 1.00 95.25 170 ARG A C 1
ATOM 1263 O O . ARG A 1 170 ? -7.102 7.225 4.673 1.00 95.25 170 ARG A O 1
ATOM 1270 N N . LEU A 1 171 ? -7.166 8.199 6.704 1.00 96.25 171 LEU A N 1
ATOM 1271 C CA . LEU A 1 171 ? -7.843 7.111 7.400 1.00 96.25 171 LEU A CA 1
ATOM 1272 C C . LEU A 1 171 ? -9.277 7.515 7.721 1.00 96.25 171 LEU A C 1
ATOM 1274 O O . LEU A 1 171 ? -9.520 8.617 8.212 1.00 96.25 171 LEU A O 1
ATOM 1278 N N . LYS A 1 172 ? -10.227 6.620 7.455 1.00 95.38 172 LYS A N 1
ATOM 1279 C CA . LYS A 1 172 ? -11.626 6.801 7.841 1.00 95.38 172 LYS A CA 1
ATOM 1280 C C . LYS A 1 172 ? -12.199 5.478 8.316 1.00 95.38 172 LYS A C 1
ATOM 1282 O O . LYS A 1 172 ? -12.109 4.487 7.601 1.00 95.38 172 LYS A O 1
ATOM 1287 N N . VAL A 1 173 ? -12.813 5.474 9.491 1.00 95.38 173 VAL A N 1
ATOM 1288 C CA . VAL A 1 173 ? -13.569 4.317 9.974 1.00 95.38 173 VAL A CA 1
ATOM 1289 C C . VAL A 1 173 ? -15.035 4.483 9.572 1.00 95.38 173 VAL A C 1
ATOM 1291 O O . VAL A 1 173 ? -15.597 5.561 9.763 1.00 95.38 173 VAL A O 1
ATOM 1294 N N . VAL A 1 174 ? -15.631 3.452 8.978 1.00 94.62 174 VAL A N 1
ATOM 1295 C CA . VAL A 1 174 ? -17.007 3.453 8.450 1.00 94.62 174 VAL A CA 1
ATOM 1296 C C . VAL A 1 174 ? -17.714 2.130 8.748 1.00 94.62 174 VAL A C 1
ATOM 1298 O O . VAL A 1 174 ? -17.073 1.160 9.144 1.00 94.62 174 VAL A O 1
ATOM 1301 N N . GLY A 1 175 ? -19.028 2.069 8.519 1.00 90.12 175 GLY A N 1
ATOM 1302 C CA . GLY A 1 175 ? -19.764 0.799 8.476 1.00 90.12 175 GLY A CA 1
ATOM 1303 C C . GLY A 1 175 ? -19.931 0.125 9.838 1.00 90.12 175 GLY A C 1
ATOM 1304 O O . GLY A 1 175 ? -19.908 -1.102 9.929 1.00 90.12 175 GLY A O 1
ATOM 1305 N N . TYR A 1 176 ? -20.067 0.918 10.900 1.00 92.19 176 TYR A N 1
ATOM 1306 C CA . TYR A 1 176 ? -20.213 0.400 12.253 1.00 92.19 176 TYR A CA 1
ATOM 1307 C C . TYR A 1 176 ? -21.486 -0.439 12.376 1.00 92.19 176 TYR A C 1
ATOM 1309 O O . TYR A 1 176 ? -22.578 -0.008 12.007 1.00 92.19 176 TYR A O 1
ATOM 1317 N N . SER A 1 177 ? -21.356 -1.640 12.925 1.00 88.88 177 SER A N 1
ATOM 1318 C CA . SER A 1 177 ? -22.476 -2.545 13.154 1.00 88.88 177 SER A CA 1
ATOM 1319 C C . SER A 1 177 ? -22.230 -3.456 14.353 1.00 88.88 177 SER A C 1
ATOM 1321 O O . SER A 1 177 ? -21.094 -3.753 14.727 1.00 88.88 177 SER A O 1
ATOM 1323 N N . LEU A 1 178 ? -23.320 -3.905 14.970 1.00 86.44 178 LEU A N 1
ATOM 1324 C CA . LEU A 1 178 ? -23.310 -4.917 16.021 1.00 86.44 178 LEU A CA 1
ATOM 1325 C C . LEU A 1 178 ? -23.726 -6.247 15.404 1.00 86.44 178 LEU A C 1
ATOM 1327 O O . LEU A 1 178 ? -24.911 -6.555 15.303 1.00 86.44 178 LEU A O 1
ATOM 1331 N N . ALA A 1 179 ? -22.738 -7.023 14.966 1.00 81.62 179 ALA A N 1
ATOM 1332 C CA . ALA A 1 179 ? -22.973 -8.296 14.294 1.00 81.62 179 ALA A CA 1
ATOM 1333 C C . ALA A 1 179 ? -23.594 -9.341 15.231 1.00 81.62 179 ALA A C 1
ATOM 1335 O O . ALA A 1 179 ? -24.387 -10.175 14.797 1.00 81.62 179 ALA A O 1
ATOM 1336 N N . LYS A 1 180 ? -23.250 -9.290 16.525 1.00 79.88 180 LYS A N 1
ATOM 1337 C CA . LYS A 1 180 ? -23.881 -10.078 17.591 1.00 79.88 180 LYS A CA 1
ATOM 1338 C C . LYS A 1 180 ? -23.942 -9.260 18.874 1.00 79.88 180 LYS A C 1
ATOM 1340 O O . LYS A 1 180 ? -22.973 -8.598 19.230 1.00 79.88 180 LYS A O 1
ATOM 1345 N N . SER A 1 181 ? -25.055 -9.351 19.591 1.00 72.88 181 SER A N 1
ATOM 1346 C CA . SER A 1 181 ? -25.209 -8.790 20.934 1.00 72.88 181 SER A CA 1
ATOM 1347 C C . SER A 1 181 ? -26.013 -9.776 21.771 1.00 72.88 181 SER A C 1
ATOM 1349 O O . SER A 1 181 ? -27.229 -9.883 21.647 1.00 72.88 181 SER A O 1
ATOM 1351 N N . THR A 1 182 ? -25.311 -10.571 22.566 1.00 76.62 182 THR A N 1
ATOM 1352 C CA . THR A 1 182 ? -25.893 -11.541 23.497 1.00 76.62 182 THR A CA 1
ATOM 1353 C C . THR A 1 182 ? -25.403 -11.229 24.907 1.00 76.62 182 THR A C 1
ATOM 1355 O O . THR A 1 182 ? -24.481 -10.439 25.093 1.00 76.62 182 THR A O 1
ATOM 1358 N N . ARG A 1 183 ? -25.969 -11.889 25.922 1.00 75.19 183 ARG A N 1
ATOM 1359 C CA . ARG A 1 183 ? -25.525 -11.719 27.319 1.00 75.19 183 ARG A CA 1
ATOM 1360 C C . ARG A 1 183 ? -24.111 -12.244 27.603 1.00 75.19 183 ARG A C 1
ATOM 1362 O O . ARG A 1 183 ? -23.597 -11.995 28.686 1.00 75.19 183 ARG A O 1
ATOM 1369 N N . SER A 1 184 ? -23.504 -12.979 26.673 1.00 80.50 184 SER A N 1
ATOM 1370 C CA . SER A 1 184 ? -22.178 -13.595 26.826 1.00 80.50 184 SER A CA 1
ATOM 1371 C C . SER A 1 184 ? -21.167 -13.164 25.766 1.00 80.50 184 SER A C 1
ATOM 1373 O O . SER A 1 184 ? -19.993 -13.490 25.884 1.00 80.50 184 SER A O 1
ATOM 1375 N N . GLN A 1 185 ? -21.616 -12.489 24.709 1.00 84.94 185 GLN A N 1
ATOM 1376 C CA . GLN A 1 185 ? -20.780 -12.128 23.572 1.00 84.94 185 GLN A CA 1
ATOM 1377 C C . GLN A 1 185 ? -21.333 -10.878 22.899 1.00 84.94 185 GLN A C 1
ATOM 1379 O O . GLN A 1 185 ? -22.510 -10.842 22.525 1.00 84.94 185 GLN A O 1
ATOM 1384 N N . VAL A 1 186 ? -20.463 -9.899 22.674 1.00 88.00 186 VAL A N 1
ATOM 1385 C CA . VAL A 1 186 ? -20.743 -8.727 21.838 1.00 88.00 186 VAL A CA 1
ATOM 1386 C C . VAL A 1 186 ? -19.713 -8.684 20.719 1.00 88.00 186 VAL A C 1
ATOM 1388 O O . VAL A 1 186 ? -18.515 -8.768 20.975 1.00 88.00 186 VAL A O 1
ATOM 1391 N N . VAL A 1 187 ? -20.179 -8.560 19.479 1.00 89.38 187 VAL A N 1
ATOM 1392 C CA . VAL A 1 187 ? -19.326 -8.429 18.297 1.00 89.38 187 VAL A CA 1
ATOM 1393 C C . VAL A 1 187 ? -19.617 -7.096 17.633 1.00 89.38 187 VAL A C 1
ATOM 1395 O O . VAL A 1 187 ? -20.711 -6.883 17.106 1.00 89.38 187 VAL A O 1
ATOM 1398 N N . VAL A 1 188 ? -18.619 -6.219 17.649 1.00 90.56 188 VAL A N 1
ATOM 1399 C CA . VAL A 1 188 ? -18.642 -4.934 16.949 1.00 90.56 188 VAL A CA 1
ATOM 1400 C C . VAL A 1 188 ? -17.821 -5.077 15.675 1.00 90.56 188 VAL A C 1
ATOM 1402 O O . VAL A 1 188 ? -16.676 -5.530 15.715 1.00 90.56 188 VAL A O 1
ATOM 1405 N N . MET A 1 189 ? -18.408 -4.687 14.549 1.00 92.31 189 MET A N 1
ATOM 1406 C CA . MET A 1 189 ? -17.743 -4.639 13.252 1.00 92.31 189 MET A CA 1
ATOM 1407 C C . MET A 1 189 ? -17.697 -3.202 12.741 1.00 92.31 189 MET A C 1
ATOM 1409 O O . MET A 1 189 ? -18.650 -2.448 12.915 1.00 92.31 189 MET A O 1
ATOM 1413 N N . ALA A 1 190 ? -16.590 -2.835 12.110 1.00 94.31 190 ALA A N 1
ATOM 1414 C CA . ALA A 1 190 ? -16.417 -1.609 11.344 1.00 94.31 190 ALA A CA 1
ATOM 1415 C C . ALA A 1 190 ? -15.377 -1.853 10.241 1.00 94.31 190 ALA A C 1
ATOM 1417 O O . ALA A 1 190 ? -14.735 -2.903 10.189 1.00 94.31 190 ALA A O 1
ATOM 1418 N N . GLU A 1 191 ? -15.172 -0.880 9.367 1.00 95.06 191 GLU A N 1
ATOM 1419 C CA . GLU A 1 191 ? -14.176 -0.936 8.304 1.00 95.06 191 GLU A CA 1
ATOM 1420 C C . GLU A 1 191 ? -13.264 0.284 8.379 1.00 95.06 191 GLU A C 1
ATOM 1422 O O . GLU A 1 191 ? -13.725 1.425 8.382 1.00 95.06 191 GLU A O 1
ATOM 1427 N N . LEU A 1 192 ? -11.953 0.056 8.413 1.00 96.69 192 LEU A N 1
ATOM 1428 C CA . LEU A 1 192 ? -10.959 1.104 8.232 1.00 96.69 192 LEU A CA 1
ATOM 1429 C C . LEU A 1 192 ? -10.658 1.246 6.739 1.00 96.69 192 LEU A C 1
ATOM 1431 O O . LEU A 1 192 ? -10.004 0.394 6.136 1.00 96.69 192 LEU A O 1
ATOM 1435 N N . VAL A 1 193 ? -11.111 2.347 6.152 1.00 96.75 193 VAL A N 1
ATOM 1436 C CA . VAL A 1 193 ? -10.777 2.751 4.787 1.00 96.75 193 VAL A CA 1
ATOM 1437 C C . VAL A 1 193 ? -9.483 3.557 4.819 1.00 96.75 193 VAL A C 1
ATOM 1439 O O . VAL A 1 193 ? -9.409 4.628 5.423 1.00 96.75 193 VAL A O 1
ATOM 1442 N N . ILE A 1 194 ? -8.464 3.029 4.148 1.00 96.75 194 ILE A N 1
ATOM 1443 C CA . ILE A 1 194 ? -7.130 3.615 4.029 1.00 96.75 194 ILE A CA 1
ATOM 1444 C C . ILE A 1 194 ? -6.987 4.145 2.606 1.00 96.75 194 ILE A C 1
ATOM 1446 O O . ILE A 1 194 ? -6.853 3.365 1.663 1.00 96.75 194 ILE A O 1
ATOM 1450 N N . ASP A 1 195 ? -7.017 5.462 2.438 1.00 95.56 195 ASP A N 1
ATOM 1451 C CA . ASP A 1 195 ? -6.817 6.130 1.152 1.00 95.56 195 ASP A CA 1
ATOM 1452 C C . ASP A 1 195 ? -5.346 6.538 0.993 1.00 95.56 195 ASP A C 1
ATOM 1454 O O . ASP A 1 195 ? -4.869 7.513 1.586 1.00 95.56 195 ASP A O 1
ATOM 1458 N N . ASN A 1 196 ? -4.614 5.752 0.202 1.00 93.50 196 ASN A N 1
ATOM 1459 C CA . ASN A 1 196 ? -3.206 5.972 -0.080 1.00 93.50 196 ASN A CA 1
ATOM 1460 C C . ASN A 1 196 ? -3.034 6.848 -1.328 1.00 93.50 196 ASN A C 1
ATOM 1462 O O . ASN A 1 196 ? -3.208 6.395 -2.462 1.00 93.50 196 ASN A O 1
ATOM 1466 N N . SER A 1 197 ? -2.615 8.098 -1.120 1.00 88.50 197 SER A N 1
ATOM 1467 C CA . SER A 1 197 ? -2.332 9.044 -2.207 1.00 88.50 197 SER A CA 1
ATOM 1468 C C . SER A 1 197 ? -0.950 8.860 -2.857 1.00 88.50 197 SER A C 1
ATOM 1470 O O . SER A 1 197 ? -0.675 9.468 -3.896 1.00 88.50 197 SER A O 1
ATOM 1472 N N . ASN A 1 198 ? -0.088 8.014 -2.283 1.00 86.44 198 ASN A N 1
ATOM 1473 C CA . ASN A 1 198 ? 1.270 7.791 -2.770 1.00 86.44 198 ASN A CA 1
ATOM 1474 C C . ASN A 1 198 ? 1.289 7.012 -4.090 1.00 86.44 198 ASN A C 1
ATOM 1476 O O . ASN A 1 198 ? 0.459 6.137 -4.336 1.00 86.44 198 ASN A O 1
ATOM 1480 N N . SER A 1 199 ? 2.291 7.292 -4.929 1.00 77.38 199 SER A N 1
ATOM 1481 C CA . SER A 1 199 ? 2.565 6.566 -6.183 1.00 77.38 199 SER A CA 1
ATOM 1482 C C . SER A 1 199 ? 3.023 5.119 -5.976 1.00 77.38 199 SER A C 1
ATOM 1484 O O . SER A 1 199 ? 3.092 4.363 -6.942 1.00 77.38 199 SER A O 1
ATOM 1486 N N . MET A 1 200 ? 3.300 4.731 -4.733 1.00 81.75 200 MET A N 1
ATOM 1487 C CA . MET A 1 200 ? 3.758 3.406 -4.337 1.00 81.75 200 MET A CA 1
ATOM 1488 C C . MET A 1 200 ? 2.859 2.801 -3.261 1.00 81.75 200 MET A C 1
ATOM 1490 O O . MET A 1 200 ? 2.280 3.511 -2.433 1.00 81.75 200 MET A O 1
ATOM 1494 N N . GLY A 1 201 ? 2.763 1.473 -3.284 1.00 85.88 201 GLY A N 1
ATOM 1495 C CA . GLY A 1 201 ? 2.125 0.692 -2.240 1.00 85.88 201 GLY A CA 1
ATOM 1496 C C . GLY A 1 201 ? 2.989 0.626 -0.984 1.00 85.88 201 GLY A C 1
ATOM 1497 O O . GLY A 1 201 ? 4.157 1.028 -0.967 1.00 85.88 201 GLY A O 1
ATOM 1498 N N . GLY A 1 202 ? 2.407 0.092 0.077 1.00 90.69 202 GLY A N 1
ATOM 1499 C CA . GLY A 1 202 ? 3.073 -0.054 1.364 1.00 90.69 202 GLY A CA 1
ATOM 1500 C C . GLY A 1 202 ? 2.510 -1.208 2.169 1.00 90.69 202 GLY A C 1
ATOM 1501 O O . GLY A 1 202 ? 1.731 -2.022 1.671 1.00 90.69 202 GLY A O 1
ATOM 1502 N N . THR A 1 203 ? 2.899 -1.257 3.432 1.00 93.25 203 THR A N 1
ATOM 1503 C CA . THR A 1 203 ? 2.390 -2.224 4.400 1.00 93.25 203 THR A CA 1
ATOM 1504 C C . THR A 1 203 ? 1.873 -1.469 5.615 1.00 93.25 203 THR A C 1
ATOM 1506 O O . THR A 1 203 ? 2.571 -0.616 6.151 1.00 93.25 203 THR A O 1
ATOM 1509 N N . LEU A 1 204 ? 0.667 -1.787 6.068 1.00 94.62 204 LEU A N 1
ATOM 1510 C CA . LEU A 1 204 ? 0.224 -1.498 7.425 1.00 94.62 204 LEU A CA 1
ATOM 1511 C C . LEU A 1 204 ? 0.890 -2.533 8.334 1.00 94.62 204 LEU A C 1
ATOM 1513 O O . LEU A 1 204 ? 0.461 -3.686 8.398 1.00 94.62 204 LEU A O 1
ATOM 1517 N N . GLU A 1 205 ? 1.995 -2.141 8.959 1.00 94.56 205 GLU A N 1
ATOM 1518 C CA . GLU A 1 205 ? 2.801 -3.011 9.817 1.00 94.56 205 GLU A CA 1
ATOM 1519 C C . GLU A 1 205 ? 2.056 -3.329 11.107 1.00 94.56 205 GLU A C 1
ATOM 1521 O O . GLU A 1 205 ? 2.011 -4.482 11.531 1.00 94.56 205 GLU A O 1
ATOM 1526 N N . MET A 1 206 ? 1.412 -2.319 11.687 1.00 95.50 206 MET A N 1
ATOM 1527 C CA . MET A 1 206 ? 0.710 -2.440 12.955 1.00 95.50 206 MET A CA 1
ATOM 1528 C C . MET A 1 206 ? -0.539 -1.572 12.950 1.00 95.50 206 MET A C 1
ATOM 1530 O O . MET A 1 206 ? -0.494 -0.411 12.559 1.00 95.50 206 MET A O 1
ATOM 1534 N N . LEU A 1 207 ? -1.642 -2.127 13.422 1.00 96.56 207 LEU A N 1
ATOM 1535 C CA . LEU A 1 207 ? -2.864 -1.417 13.740 1.00 96.56 207 LEU A CA 1
ATOM 1536 C C . LEU A 1 207 ? -3.279 -1.844 15.138 1.00 96.56 207 LEU A C 1
ATOM 1538 O O . LEU A 1 207 ? -3.562 -3.017 15.362 1.00 96.56 207 LEU A O 1
ATOM 1542 N N . GLU A 1 208 ? -3.340 -0.888 16.050 1.00 95.94 208 GLU A N 1
ATOM 1543 C CA . GLU A 1 208 ? -3.840 -1.081 17.406 1.00 95.94 208 GLU A CA 1
ATOM 1544 C C . GLU A 1 208 ? -4.975 -0.100 17.630 1.00 95.94 208 GLU A C 1
ATOM 1546 O O . GLU A 1 208 ? -4.847 1.090 17.346 1.00 95.94 208 GLU A O 1
ATOM 1551 N N . TYR A 1 209 ? -6.101 -0.590 18.121 1.00 95.44 209 TYR A N 1
ATOM 1552 C CA . TYR A 1 209 ? -7.260 0.242 18.377 1.00 95.44 209 TYR A CA 1
ATOM 1553 C C . TYR A 1 209 ? -8.045 -0.285 19.563 1.00 95.44 209 TYR A C 1
ATOM 1555 O O . TYR A 1 209 ? -7.849 -1.398 20.049 1.00 95.44 209 TYR A O 1
ATOM 1563 N N . ARG A 1 210 ? -8.945 0.547 20.059 1.00 94.75 210 ARG A N 1
ATOM 1564 C CA . ARG A 1 210 ? -9.848 0.211 21.142 1.00 94.75 210 ARG A CA 1
ATOM 1565 C C . ARG A 1 210 ? -11.228 0.730 20.800 1.00 94.75 210 ARG A C 1
ATOM 1567 O O . ARG A 1 210 ? -11.379 1.849 20.312 1.00 94.75 210 ARG A O 1
ATOM 1574 N N . VAL A 1 211 ? -12.226 -0.104 21.058 1.00 93.38 211 VAL A N 1
ATOM 1575 C CA . VAL A 1 211 ? -13.628 0.289 20.945 1.00 93.38 211 VAL A CA 1
ATOM 1576 C C . VAL A 1 211 ? -14.101 0.830 22.278 1.00 93.38 211 VAL A C 1
ATOM 1578 O O . VAL A 1 211 ? -13.801 0.277 23.336 1.00 93.38 211 VAL A O 1
ATOM 1581 N N . TYR A 1 212 ? -14.875 1.899 22.204 1.00 93.38 212 TYR A N 1
ATOM 1582 C CA . TYR A 1 212 ? -15.551 2.524 23.319 1.00 93.38 212 TYR A CA 1
ATOM 1583 C C . TYR A 1 212 ? -17.039 2.644 23.019 1.00 93.38 212 TYR A C 1
ATOM 1585 O O . TYR A 1 212 ? -17.438 2.800 21.865 1.00 93.38 212 TYR A O 1
ATOM 1593 N N . TYR A 1 213 ? -17.848 2.641 24.069 1.00 92.00 213 TYR A N 1
ATOM 1594 C CA . TYR A 1 213 ? -19.260 2.995 24.000 1.00 92.00 213 TYR A CA 1
ATOM 1595 C C . TYR A 1 213 ? -19.558 4.156 24.947 1.00 92.00 213 TYR A C 1
ATOM 1597 O O . TYR A 1 213 ? -18.847 4.370 25.936 1.00 92.00 213 TYR A O 1
ATOM 1605 N N . LEU A 1 214 ? -20.593 4.925 24.619 1.00 91.44 214 LEU A N 1
ATOM 1606 C CA . LEU A 1 214 ? -21.020 6.058 25.431 1.00 91.44 214 LEU A CA 1
ATOM 1607 C C . LEU A 1 214 ? -22.025 5.621 26.509 1.00 91.44 214 LEU A C 1
ATOM 1609 O O . LEU A 1 214 ? -23.156 5.232 26.209 1.00 91.44 214 LEU A O 1
ATOM 1613 N N . GLU A 1 215 ? -21.626 5.731 27.775 1.00 89.00 215 GLU A N 1
ATOM 1614 C CA . GLU A 1 215 ? -22.475 5.509 28.947 1.00 89.00 215 GLU A CA 1
ATOM 1615 C C . GLU A 1 215 ? -22.773 6.855 29.623 1.00 89.00 215 GLU A C 1
ATOM 1617 O O . GLU A 1 215 ? -21.911 7.458 30.270 1.00 89.00 215 GLU A O 1
ATOM 1622 N N . GLY A 1 216 ? -23.997 7.361 29.438 1.00 86.19 216 GLY A N 1
ATOM 1623 C CA . GLY A 1 216 ? -24.364 8.712 29.867 1.00 86.19 216 GLY A CA 1
ATOM 1624 C C . GLY A 1 216 ? -23.547 9.755 29.102 1.00 86.19 216 GLY A C 1
ATOM 1625 O O . GLY A 1 216 ? -23.776 9.962 27.914 1.00 86.19 216 GLY A O 1
ATOM 1626 N N . SER A 1 217 ? -22.582 10.381 29.777 1.00 86.69 217 SER A N 1
ATOM 1627 C CA . SER A 1 217 ? -21.608 11.323 29.203 1.00 86.69 217 SER A CA 1
ATOM 1628 C C . SER A 1 217 ? -20.164 10.801 29.231 1.00 86.69 217 SER A C 1
ATOM 1630 O O . SER A 1 217 ? -19.233 11.539 28.908 1.00 86.69 217 SER A O 1
ATOM 1632 N N . THR A 1 218 ? -19.955 9.541 29.626 1.00 91.50 218 THR A N 1
ATOM 1633 C CA . THR A 1 218 ? -18.621 8.958 29.825 1.00 91.50 218 THR A CA 1
ATOM 1634 C C . THR A 1 218 ? -18.314 7.870 28.804 1.00 91.50 218 THR A C 1
ATOM 1636 O O . THR A 1 218 ? -19.142 7.007 28.518 1.00 91.50 218 THR A O 1
ATOM 1639 N N . TRP A 1 219 ? -17.101 7.899 28.251 1.00 92.88 219 TRP A N 1
ATOM 1640 C CA . TRP A 1 219 ? -16.617 6.857 27.350 1.00 92.88 219 TRP A CA 1
ATOM 1641 C C . TRP A 1 219 ? -16.101 5.665 28.149 1.00 92.88 219 TRP A C 1
ATOM 1643 O O . TRP A 1 219 ? -15.137 5.787 28.908 1.00 92.88 219 TRP A O 1
ATOM 1653 N N . ARG A 1 220 ? -16.704 4.497 27.937 1.00 92.38 220 ARG A N 1
ATOM 1654 C CA . ARG A 1 220 ? -16.269 3.233 28.532 1.00 92.38 220 ARG A CA 1
ATOM 1655 C C . ARG A 1 220 ? -15.558 2.388 27.493 1.00 92.38 220 ARG A C 1
ATOM 1657 O O . ARG A 1 220 ? -16.056 2.210 26.387 1.00 92.38 220 ARG A O 1
ATOM 1664 N N . SER A 1 221 ? -14.378 1.887 27.851 1.00 91.19 221 SER A N 1
ATOM 1665 C CA . SER A 1 221 ? -13.632 0.942 27.020 1.00 91.19 221 SER A CA 1
ATOM 1666 C C . SER A 1 221 ? -14.397 -0.371 26.949 1.00 91.19 221 SER A C 1
ATOM 1668 O O . SER A 1 221 ? -14.717 -0.938 27.989 1.00 91.19 221 SER A O 1
ATOM 1670 N N . LEU A 1 222 ? -14.639 -0.855 25.737 1.00 88.44 222 LEU A N 1
ATOM 1671 C CA . LEU A 1 222 ? -15.255 -2.149 25.498 1.00 88.44 222 LEU A CA 1
ATOM 1672 C C . LEU A 1 222 ? -14.178 -3.231 25.392 1.00 88.44 222 LEU A C 1
ATOM 1674 O O . LEU A 1 222 ? -14.043 -4.035 26.299 1.00 88.44 222 LEU A O 1
ATOM 1678 N N . ALA A 1 223 ? -13.357 -3.207 24.341 1.00 88.69 223 ALA A N 1
ATOM 1679 C CA . ALA A 1 223 ? -12.229 -4.124 24.185 1.00 88.69 223 ALA A CA 1
ATOM 1680 C C . ALA A 1 223 ? -11.165 -3.548 23.234 1.00 88.69 223 ALA A C 1
ATOM 1682 O O . ALA A 1 223 ? -11.482 -2.698 22.388 1.00 88.69 223 ALA A O 1
ATOM 1683 N N . PRO A 1 224 ? -9.895 -3.968 23.379 1.00 92.31 224 PRO A N 1
ATOM 1684 C CA . PRO A 1 224 ? -8.862 -3.694 22.393 1.00 92.31 224 PRO A CA 1
ATOM 1685 C C . PRO A 1 224 ? -9.039 -4.581 21.153 1.00 92.31 224 PRO A C 1
ATOM 1687 O O . PRO A 1 224 ? -9.568 -5.687 21.224 1.00 92.31 224 PRO A O 1
ATOM 1690 N N . GLY A 1 225 ? -8.541 -4.103 20.021 1.00 90.00 225 GLY A N 1
ATOM 1691 C CA . GLY A 1 225 ? -8.427 -4.843 18.776 1.00 90.00 225 GLY A CA 1
ATOM 1692 C C . GLY A 1 225 ? -7.124 -4.487 18.074 1.00 90.00 225 GLY A C 1
ATOM 1693 O O . GLY A 1 225 ? -6.487 -3.471 18.360 1.00 90.00 225 GLY A O 1
ATOM 1694 N N . GLY A 1 226 ? -6.714 -5.330 17.137 1.00 90.25 226 GLY A N 1
ATOM 1695 C CA . GLY A 1 226 ? -5.534 -5.041 16.347 1.00 90.25 226 GLY A CA 1
ATOM 1696 C C . GLY A 1 226 ? -5.415 -5.916 15.117 1.00 90.25 226 GLY A C 1
ATOM 1697 O O . GLY A 1 226 ? -6.074 -6.945 14.989 1.00 90.25 226 GLY A O 1
ATOM 1698 N N . SER A 1 227 ? -4.576 -5.472 14.194 1.00 87.25 227 SER A N 1
ATOM 1699 C CA . SER A 1 227 ? -4.190 -6.227 13.011 1.00 87.25 227 SER A CA 1
ATOM 1700 C C . SER A 1 227 ? -2.773 -5.839 12.602 1.00 87.25 227 SER A C 1
ATOM 1702 O O . SER A 1 227 ? -2.240 -4.823 13.041 1.00 87.25 227 SER A O 1
ATOM 1704 N N . SER A 1 228 ? -2.123 -6.656 11.784 1.00 88.50 228 SER A N 1
ATOM 1705 C CA . SER A 1 228 ? -0.753 -6.399 11.342 1.00 88.50 228 SER A CA 1
ATOM 1706 C C . SER A 1 228 ? -0.510 -6.973 9.957 1.00 88.50 228 SER A C 1
ATOM 1708 O O . SER A 1 228 ? -1.197 -7.899 9.520 1.00 88.50 228 SER A O 1
ATOM 1710 N N . ARG A 1 229 ? 0.516 -6.446 9.286 1.00 87.75 229 ARG A N 1
ATOM 1711 C CA . ARG A 1 229 ? 1.026 -6.939 7.998 1.00 87.75 229 ARG A CA 1
ATOM 1712 C C . ARG A 1 229 ? -0.021 -6.966 6.880 1.00 87.75 229 ARG A C 1
ATOM 1714 O O . ARG A 1 229 ? -0.083 -7.915 6.097 1.00 87.75 229 ARG A O 1
ATOM 1721 N N . ILE A 1 230 ? -0.813 -5.903 6.765 1.00 91.38 230 ILE A N 1
ATOM 1722 C CA . ILE A 1 230 ? -1.777 -5.743 5.668 1.00 91.38 230 ILE A CA 1
ATOM 1723 C C . ILE A 1 230 ? -1.131 -4.961 4.524 1.00 91.38 230 ILE A C 1
ATOM 1725 O O . ILE A 1 230 ? -0.517 -3.920 4.738 1.00 91.38 230 ILE A O 1
ATOM 1729 N N . ARG A 1 231 ? -1.265 -5.450 3.288 1.00 91.75 231 ARG A N 1
ATOM 1730 C CA . ARG A 1 231 ? -0.728 -4.770 2.098 1.00 91.75 231 ARG A CA 1
ATOM 1731 C C . ARG A 1 231 ? -1.633 -3.605 1.703 1.00 91.75 231 ARG A C 1
ATOM 1733 O O . ARG A 1 231 ? -2.844 -3.777 1.627 1.00 91.75 231 ARG A O 1
ATOM 1740 N N . ILE A 1 232 ? -1.031 -2.457 1.411 1.00 92.88 232 ILE A N 1
ATOM 1741 C CA . ILE A 1 232 ? -1.711 -1.231 0.984 1.00 92.88 232 ILE A CA 1
ATOM 1742 C C . ILE A 1 232 ? -1.393 -0.969 -0.488 1.00 92.88 232 ILE A C 1
ATOM 1744 O O . ILE A 1 232 ? -0.222 -0.898 -0.869 1.00 92.88 232 ILE A O 1
ATOM 1748 N N . ALA A 1 233 ? -2.431 -0.807 -1.308 1.00 88.75 233 ALA A N 1
ATOM 1749 C CA . ALA A 1 233 ? -2.291 -0.528 -2.738 1.00 88.75 233 ALA A CA 1
ATOM 1750 C C . ALA A 1 233 ? -1.753 0.891 -3.015 1.00 88.75 233 ALA A C 1
ATOM 1752 O O . ALA A 1 233 ? -1.983 1.819 -2.236 1.00 88.75 233 ALA A O 1
ATOM 1753 N N . ALA A 1 234 ? -1.062 1.079 -4.140 1.00 87.06 234 ALA A N 1
ATOM 1754 C CA . ALA A 1 234 ? -0.616 2.384 -4.632 1.00 87.06 234 ALA A CA 1
ATOM 1755 C C . ALA A 1 234 ? -1.781 3.190 -5.237 1.00 87.06 234 ALA A C 1
ATOM 1757 O O . ALA A 1 234 ? -2.620 2.621 -5.941 1.00 87.06 234 ALA A O 1
ATOM 1758 N N . LYS A 1 235 ? -1.812 4.519 -5.030 1.00 84.75 235 LYS A N 1
ATOM 1759 C CA . LYS A 1 235 ? -2.848 5.445 -5.549 1.00 84.75 235 LYS A CA 1
ATOM 1760 C C . LYS A 1 235 ? -4.266 4.855 -5.481 1.00 84.75 235 LYS A C 1
ATOM 1762 O O . LYS A 1 235 ? -4.978 4.804 -6.492 1.00 84.75 235 LYS A O 1
ATOM 1767 N N . GLY A 1 236 ? -4.663 4.371 -4.308 1.00 87.62 236 GLY A N 1
ATOM 1768 C CA . GLY A 1 236 ? -5.891 3.603 -4.151 1.00 87.62 236 GLY A CA 1
ATOM 1769 C C . GLY A 1 236 ? -6.352 3.458 -2.708 1.00 87.62 236 GLY A C 1
ATOM 1770 O O . GLY A 1 236 ? -5.656 3.838 -1.769 1.00 87.62 236 GLY A O 1
ATOM 1771 N N . GLN A 1 237 ? -7.546 2.885 -2.561 1.00 93.56 237 GLN A N 1
ATOM 1772 C CA . GLN A 1 237 ? -8.152 2.592 -1.268 1.00 93.56 237 GLN A CA 1
ATOM 1773 C C . GLN A 1 237 ? -7.923 1.132 -0.887 1.00 93.56 237 GLN A C 1
ATOM 1775 O O . GLN A 1 237 ? -8.061 0.236 -1.719 1.00 93.56 237 GLN A O 1
ATOM 1780 N N . THR A 1 238 ? -7.583 0.902 0.376 1.00 95.12 238 THR A N 1
ATOM 1781 C CA . THR A 1 238 ? -7.525 -0.428 0.988 1.00 95.12 238 THR A CA 1
ATOM 1782 C C . THR A 1 238 ? -8.514 -0.461 2.145 1.00 95.12 238 THR A C 1
ATOM 1784 O O . THR A 1 238 ? -8.469 0.414 3.007 1.00 95.12 238 THR A O 1
ATOM 1787 N N . VAL A 1 239 ? -9.414 -1.443 2.151 1.00 95.50 239 VAL A N 1
ATOM 1788 C CA . VAL A 1 239 ? -10.406 -1.625 3.216 1.00 95.50 239 VAL A CA 1
ATOM 1789 C C . VAL A 1 239 ? -9.907 -2.706 4.163 1.00 95.50 239 VAL A C 1
ATOM 1791 O O . VAL A 1 239 ? -9.580 -3.811 3.729 1.00 95.50 239 VAL A O 1
ATOM 1794 N N . VAL A 1 240 ? -9.822 -2.374 5.447 1.00 95.19 240 VAL A N 1
ATOM 1795 C CA . VAL A 1 240 ? -9.388 -3.285 6.505 1.00 95.19 240 VAL A CA 1
ATOM 1796 C C . VAL A 1 240 ? -10.561 -3.542 7.446 1.00 95.19 240 VAL A C 1
ATOM 1798 O O . VAL A 1 240 ? -11.023 -2.596 8.087 1.00 95.19 240 VAL A O 1
ATOM 1801 N N . PRO A 1 241 ? -11.047 -4.790 7.565 1.00 92.94 241 PRO A N 1
ATOM 1802 C CA . PRO A 1 241 ? -12.108 -5.100 8.508 1.00 92.94 241 PRO A CA 1
ATOM 1803 C C . PRO A 1 241 ? -11.594 -4.936 9.942 1.00 92.94 241 PRO A C 1
ATOM 1805 O O . PRO A 1 241 ? -10.545 -5.467 10.314 1.00 92.94 241 PRO A O 1
ATOM 1808 N N . LEU A 1 242 ? -12.352 -4.199 10.745 1.00 92.31 242 LEU A N 1
ATOM 1809 C CA . LEU A 1 242 ? -12.174 -4.065 12.182 1.00 92.31 242 LEU A CA 1
ATOM 1810 C C . LEU A 1 242 ? -13.243 -4.923 12.853 1.00 92.31 242 LEU A C 1
ATOM 1812 O O . LEU A 1 242 ? -14.417 -4.561 12.869 1.00 92.31 242 LEU A O 1
ATOM 1816 N N . SER A 1 243 ? -12.854 -6.077 13.382 1.00 87.56 243 SER A N 1
ATOM 1817 C CA . SER A 1 243 ? -13.747 -6.949 14.142 1.00 87.56 243 SER A CA 1
ATOM 1818 C C . SER A 1 243 ? -13.250 -7.057 15.572 1.00 87.56 243 SER A C 1
ATOM 1820 O O . SER A 1 243 ? -12.128 -7.513 15.801 1.00 87.56 243 SER A O 1
ATOM 1822 N N . ILE A 1 244 ? -14.097 -6.675 16.521 1.00 87.62 244 ILE A N 1
ATOM 1823 C CA . ILE A 1 244 ? -13.847 -6.884 17.942 1.00 87.62 244 ILE A CA 1
ATOM 1824 C C . ILE A 1 244 ? -14.907 -7.817 18.492 1.00 87.62 244 ILE A C 1
ATOM 1826 O O . ILE A 1 244 ? -16.106 -7.583 18.345 1.00 87.62 244 ILE A O 1
ATOM 1830 N N . GLU A 1 245 ? -14.427 -8.857 19.157 1.00 88.12 245 GLU A N 1
ATOM 1831 C CA . GLU A 1 245 ? -15.230 -9.831 19.868 1.00 88.12 245 GLU A CA 1
ATOM 1832 C C . GLU A 1 245 ? -14.942 -9.692 21.361 1.00 88.12 245 GLU A C 1
ATOM 1834 O O . GLU A 1 245 ? -13.802 -9.817 21.803 1.00 88.12 245 GLU A O 1
ATOM 1839 N N . VAL A 1 246 ? -15.984 -9.382 22.123 1.00 86.31 246 VAL A N 1
ATOM 1840 C CA . VAL A 1 246 ? -15.932 -9.198 23.573 1.00 86.31 246 VAL A CA 1
ATOM 1841 C C . VAL A 1 246 ? -16.553 -10.433 24.198 1.00 86.31 246 VAL A C 1
ATOM 1843 O O . VAL A 1 246 ? -17.737 -10.703 23.971 1.00 86.31 246 VAL A O 1
ATOM 1846 N N . LEU A 1 247 ? -15.760 -11.175 24.966 1.00 82.31 247 LEU A N 1
ATOM 1847 C CA . LEU A 1 247 ? -16.181 -12.423 25.612 1.00 82.31 247 LEU A CA 1
ATOM 1848 C C . LEU A 1 247 ? -16.217 -12.305 27.136 1.00 82.31 247 LEU A C 1
ATOM 1850 O O . LEU A 1 247 ? -16.803 -13.150 27.807 1.00 82.31 247 LEU A O 1
ATOM 1854 N N . GLU A 1 248 ? -15.607 -11.262 27.696 1.00 85.38 248 GLU A N 1
ATOM 1855 C CA . GLU A 1 248 ? -15.541 -11.022 29.129 1.00 85.38 248 GLU A CA 1
ATOM 1856 C C . GLU A 1 248 ? -16.947 -10.753 29.689 1.00 85.38 248 GLU A C 1
ATOM 1858 O O . GLU A 1 248 ? -17.528 -9.697 29.409 1.00 85.38 248 GLU A O 1
ATOM 1863 N N . PRO A 1 249 ? -17.494 -11.642 30.544 1.00 83.19 249 PRO A N 1
ATOM 1864 C CA . PRO A 1 249 ? -18.882 -11.539 30.998 1.00 83.19 249 PRO A CA 1
ATOM 1865 C C . PRO A 1 249 ? -19.201 -10.221 31.711 1.00 83.19 249 PRO A C 1
ATOM 1867 O O . PRO A 1 249 ? -20.310 -9.704 31.599 1.00 83.19 249 PRO A O 1
ATOM 1870 N N . PHE A 1 250 ? -18.220 -9.659 32.424 1.00 84.75 250 PHE A N 1
ATOM 1871 C CA . PHE A 1 250 ? -18.349 -8.367 33.094 1.00 84.75 250 PHE A CA 1
ATOM 1872 C C . PHE A 1 250 ? -18.533 -7.217 32.091 1.00 84.75 250 PHE A C 1
ATOM 1874 O O . PHE A 1 250 ? -19.485 -6.452 32.205 1.00 84.75 250 PHE A O 1
ATOM 1881 N N . LEU A 1 251 ? -17.681 -7.143 31.062 1.00 83.75 251 LEU A N 1
ATOM 1882 C CA . LEU A 1 251 ? -17.731 -6.086 30.045 1.00 83.75 251 LEU A CA 1
ATOM 1883 C C . LEU A 1 251 ? -18.981 -6.202 29.167 1.00 83.75 251 LEU A C 1
ATOM 1885 O O . LEU A 1 251 ? -19.611 -5.192 28.856 1.00 83.75 251 LEU A O 1
ATOM 1889 N N . VAL A 1 252 ? -19.376 -7.430 28.818 1.00 84.56 252 VAL A N 1
ATOM 1890 C CA . VAL A 1 252 ? -20.633 -7.698 28.105 1.00 84.56 252 VAL A CA 1
ATOM 1891 C C . VAL A 1 252 ? -21.838 -7.271 28.947 1.00 84.56 252 VAL A C 1
ATOM 1893 O O . VAL A 1 252 ? -22.755 -6.629 28.434 1.00 84.56 252 VAL A O 1
ATOM 1896 N N . GLY A 1 253 ? -21.832 -7.589 30.245 1.00 83.56 253 GLY A N 1
ATOM 1897 C CA . GLY A 1 253 ? -22.894 -7.211 31.175 1.00 83.56 253 GLY A CA 1
ATOM 1898 C C . GLY A 1 253 ? -23.041 -5.697 31.342 1.00 83.56 253 GLY A C 1
ATOM 1899 O O . GLY A 1 253 ? -24.165 -5.191 31.300 1.00 83.56 253 GLY A O 1
ATOM 1900 N N . ASP A 1 254 ? -21.927 -4.978 31.489 1.00 85.38 254 ASP A N 1
ATOM 1901 C CA . ASP A 1 254 ? -21.906 -3.514 31.595 1.00 85.38 254 ASP A CA 1
ATOM 1902 C C . ASP A 1 254 ? -22.408 -2.855 30.307 1.00 85.38 254 ASP A C 1
ATOM 1904 O O . ASP A 1 254 ? -23.294 -2.000 30.352 1.00 85.38 254 ASP A O 1
ATOM 1908 N N . PHE A 1 255 ? -21.923 -3.316 29.151 1.00 85.69 255 PHE A N 1
ATOM 1909 C CA . PHE A 1 255 ? -22.378 -2.845 27.844 1.00 85.69 255 PHE A CA 1
ATOM 1910 C C . PHE A 1 255 ? -23.886 -3.054 27.656 1.00 85.69 255 PHE A C 1
ATOM 1912 O O . PHE A 1 255 ? -24.604 -2.125 27.287 1.00 85.69 255 PHE A O 1
ATOM 1919 N N . TYR A 1 256 ? -24.391 -4.252 27.966 1.00 82.81 256 TYR A N 1
ATOM 1920 C CA . TYR A 1 256 ? -25.814 -4.565 27.842 1.00 82.81 256 TYR A CA 1
ATOM 1921 C C . TYR A 1 256 ? -26.671 -3.691 28.765 1.00 82.81 256 TYR A C 1
ATOM 1923 O O . TYR A 1 256 ? -27.702 -3.167 28.346 1.00 82.81 256 TYR A O 1
ATOM 1931 N N . ARG A 1 257 ? -26.236 -3.484 30.014 1.00 83.12 257 ARG A N 1
ATOM 1932 C CA . ARG A 1 257 ? -26.949 -2.650 30.992 1.00 83.12 257 ARG A CA 1
ATOM 1933 C C . ARG A 1 257 ? -26.968 -1.178 30.586 1.00 83.12 257 ARG A C 1
ATOM 1935 O O . ARG A 1 257 ? -28.015 -0.543 30.670 1.00 83.12 257 ARG A O 1
ATOM 1942 N N . ALA A 1 258 ? -25.844 -0.649 30.107 1.00 82.00 258 ALA A N 1
ATOM 1943 C CA . ALA A 1 258 ? -25.722 0.740 29.664 1.00 82.00 258 ALA A CA 1
ATOM 1944 C C . ALA A 1 258 ? -26.604 1.072 28.446 1.00 82.00 258 ALA A C 1
ATOM 1946 O O . ALA A 1 258 ? -26.930 2.242 28.192 1.00 82.00 258 ALA A O 1
ATOM 1947 N N . LEU A 1 259 ? -26.971 0.043 27.683 1.00 79.75 259 LEU A N 1
ATOM 1948 C CA . LEU A 1 259 ? -27.734 0.144 26.445 1.00 79.75 259 LEU A CA 1
ATOM 1949 C C . LEU A 1 259 ? -29.168 -0.381 26.558 1.00 79.75 259 LEU A C 1
ATOM 1951 O O . LEU A 1 259 ? -29.950 -0.247 25.616 1.00 79.75 259 LEU A O 1
ATOM 1955 N N . GLN A 1 260 ? -29.544 -0.920 27.716 1.00 79.12 260 GLN A N 1
ATOM 1956 C CA . GLN A 1 260 ? -30.880 -1.434 27.967 1.00 79.12 260 GLN A CA 1
ATOM 1957 C C . GLN A 1 260 ? -31.934 -0.331 27.777 1.00 79.12 260 GLN A C 1
ATOM 1959 O O . GLN A 1 260 ? -31.834 0.755 28.348 1.00 79.12 260 GLN A O 1
ATOM 1964 N N . GLY A 1 261 ? -32.950 -0.610 26.955 1.00 75.31 261 GLY A N 1
ATOM 1965 C CA . GLY A 1 261 ? -34.022 0.341 26.643 1.00 75.31 261 GLY A CA 1
ATOM 1966 C C . GLY A 1 261 ? -33.650 1.435 25.634 1.00 75.31 261 GLY A C 1
ATOM 1967 O O . GLY A 1 261 ? -34.480 2.298 25.357 1.00 75.31 261 GLY A O 1
ATOM 1968 N N . LYS A 1 262 ? -32.437 1.414 25.060 1.00 82.00 262 LYS A N 1
ATOM 1969 C CA . LYS A 1 262 ? -32.038 2.309 23.965 1.00 82.00 262 LYS A CA 1
ATOM 1970 C C . LYS A 1 262 ? -32.221 1.621 22.614 1.00 82.00 262 LYS A C 1
ATOM 1972 O O . LYS A 1 262 ? -32.011 0.422 22.488 1.00 82.00 262 LYS A O 1
ATOM 1977 N N . ALA A 1 263 ? -32.564 2.399 21.590 1.00 80.62 263 ALA A N 1
ATOM 1978 C CA . ALA A 1 263 ? -32.594 1.926 20.201 1.00 80.62 263 ALA A CA 1
ATOM 1979 C C . ALA A 1 263 ? -31.222 2.036 19.506 1.00 80.62 263 ALA A C 1
ATOM 1981 O O . ALA A 1 263 ? -30.954 1.343 18.528 1.00 80.62 263 ALA A O 1
ATOM 1982 N N . MET A 1 264 ? -30.355 2.919 20.011 1.00 84.69 264 MET A N 1
ATOM 1983 C CA . MET A 1 264 ? -29.072 3.269 19.403 1.00 84.69 264 MET A CA 1
ATOM 1984 C C . MET A 1 264 ? -27.976 3.326 20.471 1.00 84.69 264 MET A C 1
ATOM 1986 O O . MET A 1 264 ? -28.232 3.717 21.614 1.00 84.69 264 MET A O 1
ATOM 1990 N N . ALA A 1 265 ? -26.748 2.998 20.080 1.00 87.69 265 ALA A N 1
ATOM 1991 C CA . ALA A 1 265 ? -25.541 3.206 20.871 1.00 87.69 265 ALA A CA 1
ATOM 1992 C C . ALA A 1 265 ? -24.522 4.024 20.082 1.00 87.69 265 ALA A C 1
ATOM 1994 O O . ALA A 1 265 ? -24.301 3.762 18.904 1.00 87.69 265 ALA A O 1
ATOM 1995 N N . THR A 1 266 ? -23.861 4.978 20.733 1.00 91.38 266 THR A N 1
ATOM 1996 C CA . THR A 1 266 ? -22.710 5.658 20.133 1.00 91.38 266 THR A CA 1
ATOM 1997 C C . THR A 1 266 ? -21.458 4.835 20.393 1.00 91.38 266 THR A C 1
ATOM 1999 O O . THR A 1 266 ? -21.105 4.585 21.551 1.00 91.38 266 THR A O 1
ATOM 2002 N N . ILE A 1 267 ? -20.798 4.419 19.316 1.00 92.44 267 ILE A N 1
ATOM 2003 C CA . ILE A 1 267 ? -19.557 3.653 19.347 1.00 92.44 267 ILE A CA 1
ATOM 2004 C C . ILE A 1 267 ? -18.430 4.541 18.833 1.00 92.44 267 ILE A C 1
ATOM 2006 O O . ILE A 1 267 ? -18.572 5.205 17.810 1.00 92.44 267 ILE A O 1
ATOM 2010 N N . LYS A 1 268 ? -17.298 4.524 19.535 1.00 94.62 268 LYS A N 1
ATOM 2011 C CA . LYS A 1 268 ? -16.074 5.217 19.134 1.00 94.62 268 LYS A CA 1
ATOM 2012 C C . LYS A 1 268 ? -14.931 4.224 18.996 1.00 94.62 268 LYS A C 1
ATOM 2014 O O . LYS A 1 268 ? -14.727 3.390 19.874 1.00 94.62 268 LYS A O 1
ATOM 2019 N N . ILE A 1 269 ? -14.170 4.340 17.917 1.00 95.12 269 ILE A N 1
ATOM 2020 C CA . ILE A 1 269 ? -12.914 3.627 17.698 1.00 95.12 269 ILE A CA 1
ATOM 2021 C C . ILE A 1 269 ? -11.784 4.646 17.772 1.00 95.12 269 ILE A C 1
ATOM 2023 O O . ILE A 1 269 ? -11.805 5.653 17.068 1.00 95.12 269 ILE A O 1
ATOM 2027 N N . ASP A 1 270 ? -10.807 4.376 18.632 1.00 96.00 270 ASP A N 1
ATOM 2028 C CA . ASP A 1 270 ? -9.603 5.192 18.791 1.00 96.00 270 ASP A CA 1
ATOM 2029 C C . ASP A 1 270 ? -8.370 4.286 18.796 1.00 96.00 270 ASP A C 1
ATOM 2031 O O . ASP A 1 270 ? -8.387 3.203 19.390 1.00 96.00 270 ASP A O 1
ATOM 2035 N N . GLY A 1 271 ? -7.316 4.687 18.095 1.00 95.62 271 GLY A N 1
ATOM 2036 C CA . GLY A 1 271 ? -6.166 3.838 17.844 1.00 95.62 271 GLY A CA 1
ATOM 2037 C C . GLY A 1 271 ? -5.030 4.508 17.086 1.00 95.62 271 GLY A C 1
ATOM 2038 O O . GLY A 1 271 ? -5.011 5.714 16.832 1.00 95.62 271 GLY A O 1
ATOM 2039 N N . ARG A 1 272 ? -4.048 3.693 16.711 1.00 96.31 272 ARG A N 1
ATOM 2040 C CA . ARG A 1 272 ? -2.879 4.087 15.927 1.00 96.31 272 ARG A CA 1
ATOM 2041 C C . ARG A 1 272 ? -2.579 3.044 14.863 1.00 96.31 272 ARG A C 1
ATOM 2043 O O . ARG A 1 272 ? -2.629 1.842 15.115 1.00 96.31 272 ARG A O 1
ATOM 2050 N N . ALA A 1 273 ? -2.231 3.531 13.682 1.00 96.75 273 ALA A N 1
ATOM 2051 C CA . ALA A 1 273 ? -1.803 2.732 12.551 1.00 96.75 273 ALA A CA 1
ATOM 2052 C C . ALA A 1 273 ? -0.369 3.113 12.171 1.00 96.75 273 ALA A C 1
ATOM 2054 O O . ALA A 1 273 ? -0.055 4.290 12.019 1.00 96.75 273 ALA A O 1
ATOM 2055 N N . SER A 1 274 ? 0.490 2.112 12.012 1.00 96.25 274 SER A N 1
ATOM 2056 C CA . SER A 1 274 ? 1.883 2.261 11.609 1.00 96.25 274 SER A CA 1
ATOM 2057 C C . SER A 1 274 ? 2.077 1.697 10.209 1.00 96.25 274 SER A C 1
ATOM 2059 O O . SER A 1 274 ? 1.822 0.516 9.955 1.00 96.25 274 SER A O 1
ATOM 2061 N N . PHE A 1 275 ? 2.527 2.544 9.294 1.00 94.31 275 PHE A N 1
ATOM 2062 C CA . PHE A 1 275 ? 2.705 2.234 7.886 1.00 94.31 275 PHE A CA 1
ATOM 2063 C C . PHE A 1 275 ? 4.180 2.216 7.509 1.00 94.31 275 PHE A C 1
ATOM 2065 O O . PHE A 1 275 ? 4.941 3.090 7.912 1.00 94.31 275 PHE A O 1
ATOM 2072 N N . GLN A 1 276 ? 4.556 1.268 6.658 1.00 90.06 276 GLN A N 1
ATOM 2073 C CA . GLN A 1 276 ? 5.850 1.202 5.997 1.00 90.06 276 GLN A CA 1
ATOM 2074 C C . GLN A 1 276 ? 5.656 1.415 4.492 1.00 90.06 276 GLN A C 1
ATOM 2076 O O . GLN A 1 276 ? 5.128 0.551 3.787 1.00 90.06 276 GLN A O 1
ATOM 2081 N N . PHE A 1 277 ? 6.120 2.553 3.982 1.00 85.50 277 PHE A N 1
ATOM 2082 C CA . PHE A 1 277 ? 6.153 2.855 2.552 1.00 85.50 277 PHE A CA 1
ATOM 2083 C C . PHE A 1 277 ? 7.603 2.877 2.081 1.00 85.50 277 PHE A C 1
ATOM 2085 O O . PHE A 1 277 ? 8.355 3.822 2.319 1.00 85.50 277 PHE A O 1
ATOM 2092 N N . GLY A 1 278 ? 8.016 1.795 1.420 1.00 74.69 278 GLY A N 1
ATOM 2093 C CA . GLY A 1 278 ? 9.406 1.607 1.016 1.00 74.69 278 GLY A CA 1
ATOM 2094 C C . GLY A 1 278 ? 10.338 1.590 2.223 1.00 74.69 278 GLY A C 1
ATOM 2095 O O . GLY A 1 278 ? 10.342 0.617 2.973 1.00 74.69 278 GLY A O 1
ATOM 2096 N N . GLY A 1 279 ? 11.123 2.657 2.401 1.00 70.44 279 GLY A N 1
ATOM 2097 C CA . GLY A 1 279 ? 12.024 2.848 3.544 1.00 70.44 279 GLY A CA 1
ATOM 2098 C C . GLY A 1 279 ? 11.468 3.725 4.672 1.00 70.44 279 GLY A C 1
ATOM 2099 O O . GLY A 1 279 ? 12.062 3.752 5.745 1.00 70.44 279 GLY A O 1
ATOM 2100 N N . SER A 1 280 ? 10.341 4.407 4.461 1.00 81.31 280 SER A N 1
ATOM 2101 C CA . SER A 1 280 ? 9.793 5.376 5.415 1.00 81.31 280 SER A CA 1
ATOM 2102 C C . SER A 1 280 ? 8.707 4.752 6.285 1.00 81.31 280 SER A C 1
ATOM 2104 O O . SER A 1 280 ? 7.807 4.082 5.772 1.00 81.31 280 SER A O 1
ATOM 2106 N N . LYS A 1 281 ? 8.778 5.022 7.591 1.00 89.44 281 LYS A N 1
ATOM 2107 C CA . LYS A 1 281 ? 7.755 4.649 8.568 1.00 89.44 281 LYS A CA 1
ATOM 2108 C C . LYS A 1 281 ? 6.888 5.864 8.900 1.00 89.44 281 LYS A C 1
ATOM 2110 O O . LYS A 1 281 ? 7.433 6.935 9.155 1.00 89.44 281 LYS A O 1
ATOM 2115 N N . LEU A 1 282 ? 5.568 5.696 8.895 1.00 91.75 282 LEU A N 1
ATOM 2116 C CA . LEU A 1 282 ? 4.591 6.738 9.218 1.00 91.75 282 LEU A CA 1
ATOM 2117 C C . LEU A 1 282 ? 3.601 6.218 10.257 1.00 91.75 282 LEU A C 1
ATOM 2119 O O . LEU A 1 282 ? 2.976 5.185 10.035 1.00 91.75 282 LEU A O 1
ATOM 2123 N N . ASP A 1 283 ? 3.424 6.951 11.352 1.00 94.69 283 ASP A N 1
ATOM 2124 C CA . ASP A 1 283 ? 2.452 6.620 12.392 1.00 94.69 283 ASP A CA 1
ATOM 2125 C C . ASP A 1 283 ? 1.291 7.617 12.325 1.00 94.69 283 ASP A C 1
ATOM 2127 O O . ASP A 1 283 ? 1.484 8.818 12.498 1.00 94.69 283 ASP A O 1
ATOM 2131 N N . VAL A 1 284 ? 0.083 7.118 12.065 1.00 95.81 284 VAL A N 1
ATOM 2132 C CA . VAL A 1 284 ? -1.116 7.934 11.838 1.00 95.81 284 VAL A CA 1
ATOM 2133 C C . VAL A 1 284 ? -2.197 7.537 12.850 1.00 95.81 284 VAL A C 1
ATOM 2135 O O . VAL A 1 284 ? -2.458 6.340 13.030 1.00 95.81 284 VAL A O 1
ATOM 2138 N N . PRO A 1 285 ? -2.837 8.497 13.542 1.00 95.75 285 PRO A N 1
ATOM 2139 C CA . PRO A 1 285 ? -3.932 8.192 14.455 1.00 95.75 285 PRO A CA 1
ATOM 2140 C C . PRO A 1 285 ? -5.159 7.676 13.695 1.00 95.75 285 PRO A C 1
ATOM 2142 O O . PRO A 1 285 ? -5.493 8.156 12.612 1.00 95.75 285 PRO A O 1
ATOM 2145 N N . VAL A 1 286 ? -5.855 6.712 14.291 1.00 95.12 286 VAL A N 1
ATOM 2146 C CA . VAL A 1 286 ? -7.124 6.176 13.793 1.00 95.12 286 VAL A CA 1
ATOM 2147 C C . VAL A 1 286 ? -8.217 6.644 14.731 1.00 95.12 286 VAL A C 1
ATOM 2149 O O . VAL A 1 286 ? -8.202 6.292 15.904 1.00 95.12 286 VAL A O 1
ATOM 2152 N N . MET A 1 287 ? -9.171 7.413 14.217 1.00 93.00 287 MET A N 1
ATOM 2153 C CA . MET A 1 287 ? -10.325 7.853 14.993 1.00 93.00 287 MET A CA 1
ATOM 2154 C C . MET A 1 287 ? -11.595 7.723 14.165 1.00 93.00 287 MET A C 1
ATOM 2156 O O . MET A 1 287 ? -11.609 8.007 12.965 1.00 93.00 287 MET A O 1
ATOM 2160 N N . GLY A 1 288 ? -12.676 7.331 14.823 1.00 91.00 288 GLY A N 1
ATOM 2161 C CA . GLY A 1 288 ? -14.011 7.406 14.263 1.00 91.00 288 GLY A CA 1
ATOM 2162 C C . GLY A 1 288 ? -15.074 7.214 15.333 1.00 91.00 288 GLY A C 1
ATOM 2163 O O . GLY A 1 288 ? -14.833 6.595 16.368 1.00 91.00 288 GLY A O 1
ATOM 2164 N N . GLU A 1 289 ? -16.247 7.772 15.078 1.00 92.38 289 GLU A N 1
ATOM 2165 C CA . GLU A 1 289 ? -17.390 7.715 15.976 1.00 92.38 289 GLU A CA 1
ATOM 2166 C C . GLU A 1 289 ? -18.665 7.650 15.142 1.00 92.38 289 GLU A C 1
ATOM 2168 O O . GLU A 1 289 ? -18.818 8.418 14.191 1.00 92.38 289 GLU A O 1
ATOM 2173 N N . GLU A 1 290 ? -19.568 6.733 15.482 1.00 92.50 290 GLU A N 1
ATOM 2174 C CA . GLU A 1 290 ? -20.849 6.597 14.796 1.00 92.50 290 GLU A CA 1
ATOM 2175 C C . GLU A 1 290 ? -21.935 6.070 15.745 1.00 92.50 290 GLU A C 1
ATOM 2177 O O . GLU A 1 290 ? -21.659 5.358 16.717 1.00 92.50 290 GLU A O 1
ATOM 2182 N N . GLN A 1 291 ? -23.189 6.440 15.475 1.00 88.00 291 GLN A N 1
ATOM 2183 C CA . GLN A 1 291 ? -24.341 5.850 16.151 1.00 88.00 291 GLN A CA 1
ATOM 2184 C C . GLN A 1 291 ? -24.766 4.576 15.432 1.00 88.00 291 GLN A C 1
ATOM 2186 O O . GLN A 1 291 ? -25.021 4.579 14.232 1.00 88.00 291 GLN A O 1
ATOM 2191 N N . VAL A 1 292 ? -24.890 3.498 16.193 1.00 87.31 292 VAL A N 1
ATOM 2192 C CA . VAL A 1 292 ? -25.195 2.164 15.689 1.00 87.31 292 VAL A CA 1
ATOM 2193 C C . VAL A 1 292 ? -26.528 1.713 16.251 1.00 87.31 292 VAL A C 1
ATOM 2195 O O . VAL A 1 292 ? -26.772 1.819 17.457 1.00 87.31 292 VAL A O 1
ATOM 2198 N N . SER A 1 293 ? -27.389 1.190 15.382 1.00 82.25 293 SER A N 1
ATOM 2199 C CA . SER A 1 293 ? -28.633 0.557 15.807 1.00 82.25 293 SER A CA 1
ATOM 2200 C C . SER A 1 293 ? -28.340 -0.703 16.602 1.00 82.25 293 SER A C 1
ATOM 2202 O O . SER A 1 293 ? -27.538 -1.548 16.199 1.00 82.25 293 SER A O 1
ATOM 2204 N N . LEU A 1 294 ? -29.007 -0.827 17.741 1.00 78.19 294 LEU A N 1
ATOM 2205 C CA . LEU A 1 294 ? -28.918 -2.029 18.546 1.00 78.19 294 LEU A CA 1
ATOM 2206 C C . LEU A 1 294 ? -29.828 -3.093 17.935 1.00 78.19 294 LEU A C 1
ATOM 2208 O O . LEU A 1 294 ? -30.980 -2.781 17.619 1.00 78.19 294 LEU A O 1
ATOM 2212 N N . PRO A 1 295 ? -29.345 -4.334 17.743 1.00 67.38 295 PRO A N 1
ATOM 2213 C CA . PRO A 1 295 ? -30.230 -5.416 17.355 1.00 67.38 295 PRO A CA 1
ATOM 2214 C C . PRO A 1 295 ? -31.311 -5.536 18.431 1.00 67.38 295 PRO A C 1
ATOM 2216 O O . PRO A 1 295 ? -31.004 -5.665 19.616 1.00 67.38 295 PRO A O 1
ATOM 2219 N N . ILE A 1 296 ? -32.570 -5.424 18.012 1.00 56.91 296 ILE A N 1
ATOM 2220 C CA . ILE A 1 296 ? -33.725 -5.564 18.894 1.00 56.91 296 ILE A CA 1
ATOM 2221 C C . ILE A 1 296 ? -33.749 -7.031 19.338 1.00 56.91 296 ILE A C 1
ATOM 2223 O O . ILE A 1 296 ? -34.106 -7.906 18.551 1.00 56.91 296 ILE A O 1
ATOM 2227 N N . THR A 1 297 ? -33.283 -7.299 20.556 1.00 52.62 297 THR A N 1
ATOM 2228 C CA . THR A 1 297 ? -33.500 -8.571 21.266 1.00 52.62 297 THR A CA 1
ATOM 2229 C C . THR A 1 297 ? -34.835 -8.569 21.977 1.00 52.62 297 THR A C 1
ATOM 2231 O O . THR A 1 297 ? -35.105 -7.556 22.664 1.00 52.62 297 THR A O 1
#

Radius of gyration: 26.3 Å; Cα contacts (8 Å, |Δi|>4): 563; chains: 1; bounding box: 75×36×72 Å

Nearest PDB structures (foldseek):
  3but-assembly1_A-2  TM=6.499E-01  e=2.934E-06  Archaeoglobus fulgidus DSM 4304
  8b7d-assembly1_A  TM=6.021E-01  e=4.973E-05  Homo sapiens
  8xrt-assembly3_C  TM=4.360E-01  e=4.753E-03  Cellulosimicrobium
  5m52-assembly2_B  TM=2.337E-01  e=1.575E-04  Saccharomyces cerevisiae
  3jcm-assembly1_N  TM=2.002E-01  e=2.661E-04  Saccharomyces cerevisiae S288C

Solvent-accessible surface area (backbone atoms only — not comparable to full-atom values): 15391 Å² total; per-residue (Å²): 133,36,74,57,36,55,51,51,51,52,50,35,52,52,27,25,60,50,15,28,77,52,31,78,76,24,49,60,31,40,53,52,15,43,56,51,11,52,53,50,14,66,69,45,8,59,70,47,10,77,68,36,77,90,40,88,49,66,70,58,12,25,46,51,28,22,49,52,43,29,50,52,34,37,53,49,24,45,50,52,22,49,53,53,47,64,75,62,72,76,83,76,55,88,64,64,33,22,55,51,10,23,56,51,16,36,54,52,29,56,45,46,52,49,44,51,50,29,32,47,61,65,45,83,56,86,68,52,68,63,44,40,75,63,10,68,56,53,42,50,50,25,44,36,40,53,59,54,54,69,78,44,61,73,77,59,48,55,58,51,59,75,47,39,83,84,63,84,60,48,72,43,57,44,76,65,40,59,83,38,82,50,80,56,34,34,27,44,35,32,30,40,40,36,40,27,78,30,45,47,10,33,31,36,54,38,34,44,34,32,37,28,37,60,46,93,93,43,81,41,80,66,49,72,40,70,52,61,70,43,78,30,46,32,63,31,72,34,79,41,82,41,71,37,79,41,62,54,52,67,58,29,44,51,53,50,60,65,43,62,96,48,67,59,44,48,40,33,40,45,37,42,34,32,33,37,46,72,88,46,78,49,78,45,78,41,60,36,73,50,78,26,65,51,78,89,124

Foldseek 3Di:
DFPVQVVLVVLLVVLLVLLLQAFDQLLVLQLVLLVVLQVQLLVCLLVQLVVPVVDPDSVVSSVVSSSVSSVVSNVVSRVVSVVVVVVVPDDDDSNVRSVSSSVSSSLSSLLSLLLSLQLCLVPVDPPVVVRLVPDPVSQVSQLCVQVSLVVDDPVSLVSSVVRHDADAWDWDKADWEFPDQDLQKTKIKIKIKTQGQGSHKWWFAKKKKWKWWDQPNDTDTQGIWMDGGHIGGGRGIDIDMTMDMHRPNVSSNVVCVSCPPHQKIKMKMWIWIWIGTSPDIDIDIHIDIDIYGDDDD

pLDDT: mean 74.08, std 14.69, range [45.0, 96.75]